Protein 3C1Q (pdb70)

B-factor: mean 13.47, std 9.05, range [2.73, 62.98]

Nearest PDB structures (foldseek):
  2vmb-assembly2_B  TM=9.993E-01  e=2.580E-13  Vibrio cholerae
  2vma-assembly1_A  TM=9.917E-01  e=5.683E-13  Vibrio cholerae
  3c1q-assembly1_A  TM=9.846E-01  e=2.119E-12  unclassified
  3jc8-assembly1_Ca  TM=9.740E-01  e=9.415E-07  Myxococcus xanthus DK 1622
  2whn-assembly1_A  TM=9.605E-01  e=1.328E-04  Thermus thermophilus HB8

Solvent-accessible surface area: 12701 Å² total

Organism: Vibrio cholerae serotype O1 (strain ATCC 39315 / El Tor Inaba N16961) (NCBI:txid243277)

InterPro domains:
  IPR001992 T2SS_GspF/T4SS_PilC conserved site [PS00874] (166-194)
  IPR003004 GspF/PilC family [PR00812] (67-79)
  IPR003004 GspF/PilC family [PR00812] (166-194)
  IPR003004 GspF/PilC family [PR00812] (369-383)
  IPR003004 GspF/PilC family [PR00812] (385-404)
  IPR003004 GspF/PilC family [PTHR30012] (1-404)
  IPR011850 Type II secretion system protein GspF [TIGR02120] (4-403)
  IPR018076 Type II secretion system protein GspF domain [PF00482] (72-194)
  IPR018076 Type II secretion system protein GspF domain [PF00482] (274-396)
  IPR042094 Type II secretion system GspF domain superfamily [G3DSA:1.20.81.30] (55-173)
  IPR042094 Type II secretion system GspF domain superfamily [G3DSA:1.20.81.30] (258-370)
  IPR060497 GspF/PilC, N-terminal domain [PF28597] (1-42)

Radius of gyration: 18.33 Å; Cα contacts (8 Å, |Δi|>4): 258; chains: 2; bounding box: 43×53×58 Å

Structure (mmCIF, N/CA/C/O backbone):
data_3C1Q
#
_entry.id   3C1Q
#
_cell.length_a   46.988
_cell.length_b   52.122
_cell.length_c   89.470
_cell.angle_alpha   90.00
_cell.angle_beta   90.00
_cell.angle_gamma   90.00
#
_symmetry.space_group_name_H-M   'P 21 21 21'
#
loop_
_entity.id
_entity.type
_entity.pdbx_description
1 polymer 'General secretion pathway protein F'
2 non-polymer 'CALCIUM ION'
3 non-polymer 'CHLORIDE ION'
4 non-polymer 'SODIUM ION'
5 non-polymer 3,6,9,12,15,18,21,24-OCTAOXAHEXACOSAN-1-OL
6 water water
#
loop_
_atom_site.group_PDB
_atom_site.id
_atom_site.type_symbol
_atom_site.label_atom_id
_atom_site.label_alt_id
_atom_site.label_comp_id
_atom_site.label_asym_id
_atom_site.label_entity_id
_atom_site.label_seq_id
_atom_site.pdbx_PDB_ins_code
_atom_site.Cartn_x
_atom_site.Cartn_y
_atom_site.Cartn_z
_atom_site.occupancy
_atom_site.B_iso_or_equiv
_atom_site.auth_seq_id
_atom_site.auth_comp_id
_atom_site.auth_asym_id
_atom_site.auth_atom_id
_atom_site.pdbx_PDB_model_num
ATOM 1 N N . PHE A 1 3 ? 26.888 14.123 20.835 1.00 12.83 57 PHE A N 1
ATOM 2 C CA . PHE A 1 3 ? 27.090 15.354 21.654 1.00 12.96 57 PHE A CA 1
ATOM 3 C C . PHE A 1 3 ? 26.014 15.471 22.725 1.00 12.63 57 PHE A C 1
ATOM 4 O O . PHE A 1 3 ? 24.833 15.217 22.459 1.00 13.04 57 PHE A O 1
ATOM 12 N N . ALA A 1 4 ? 26.419 15.859 23.931 1.00 12.01 58 ALA A N 1
ATOM 13 C CA . ALA A 1 4 ? 25.473 16.104 25.030 1.00 11.91 58 ALA A CA 1
ATOM 14 C C . ALA A 1 4 ? 25.621 17.534 25.533 1.00 11.48 58 ALA A C 1
ATOM 15 O O . ALA A 1 4 ? 26.701 18.128 25.405 1.00 12.29 58 ALA A O 1
ATOM 17 N N . PHE A 1 5 ? 24.547 18.089 26.097 1.00 9.97 59 PHE A N 1
ATOM 18 C CA . PHE A 1 5 ? 24.588 19.446 26.620 1.00 9.72 59 PHE A CA 1
ATOM 19 C C . PHE A 1 5 ? 23.516 19.679 27.683 1.00 9.14 59 PHE A C 1
ATOM 20 O O . PHE A 1 5 ? 22.327 19.456 27.445 1.00 8.28 59 PHE A O 1
ATOM 28 N N . LYS A 1 6 ? 23.974 20.100 28.860 1.00 9.00 60 LYS A N 1
ATOM 29 C CA . LYS A 1 6 ? 23.111 20.432 29.974 1.00 8.86 60 LYS A CA 1
ATOM 30 C C . LYS A 1 6 ? 23.572 21.768 30.538 1.00 9.22 60 LYS A C 1
ATOM 31 O O . LYS A 1 6 ? 24.768 22.093 30.471 1.00 9.33 60 LYS A O 1
ATOM 37 N N . ARG A 1 7 ? 22.619 22.534 31.062 1.00 8.96 61 ARG A N 1
ATOM 38 C CA . ARG A 1 7 ? 22.882 23.840 31.681 1.00 9.52 61 ARG A CA 1
ATOM 39 C C . ARG A 1 7 ? 22.876 23.707 33.202 1.00 9.80 61 ARG A C 1
ATOM 40 O O . ARG A 1 7 ? 22.409 22.713 33.743 1.00 9.61 61 ARG A O 1
ATOM 48 N N . GLY A 1 8 ? 23.357 24.739 33.888 1.00 9.08 62 GLY A N 1
ATOM 49 C CA . GLY A 1 8 ? 23.322 24.766 35.340 1.00 9.43 62 GLY A CA 1
ATOM 50 C C . GLY A 1 8 ? 21.955 25.185 35.826 1.00 9.30 62 GLY A C 1
ATOM 51 O O . GLY A 1 8 ? 20.949 25.019 35.117 1.00 9.88 62 GLY A O 1
ATOM 52 N N . ILE A 1 9 ? 21.915 25.738 37.030 1.00 9.11 63 ILE A N 1
ATOM 53 C CA . ILE A 1 9 ? 20.680 26.264 37.617 1.00 8.66 63 ILE A CA 1
ATOM 54 C C . ILE A 1 9 ? 20.842 27.770 37.778 1.00 8.47 63 ILE A C 1
ATOM 55 O O . ILE A 1 9 ? 21.966 28.290 37.670 1.00 8.17 63 ILE A O 1
ATOM 60 N N . SER A 1 10 ? 19.747 28.478 38.019 1.00 7.98 64 SER A N 1
ATOM 61 C CA . SER A 1 10 ? 19.805 29.941 38.143 1.00 9.06 64 SER A CA 1
ATOM 62 C C . SER A 1 10 ? 20.611 30.374 39.363 1.00 9.06 64 SER A C 1
ATOM 63 O O . SER A 1 10 ? 20.795 29.603 40.308 1.00 8.58 64 SER A O 1
ATOM 66 N N . THR A 1 11 ? 21.104 31.610 39.352 1.00 9.38 65 THR A N 1
ATOM 67 C CA . THR A 1 11 ? 21.867 32.083 40.478 1.00 9.65 65 THR A CA 1
ATOM 68 C C . THR A 1 11 ? 21.020 32.116 41.758 1.00 9.91 65 THR A C 1
ATOM 69 O O . THR A 1 11 ? 21.528 31.717 42.811 1.00 10.01 65 THR A O 1
ATOM 73 N N . PRO A 1 12 ? 19.732 32.540 41.688 1.00 9.89 66 PRO A N 1
ATOM 74 C CA . PRO A 1 12 ? 18.952 32.426 42.940 1.00 10.08 66 PRO A CA 1
ATOM 75 C C . PRO A 1 12 ? 18.720 30.981 43.410 1.00 9.63 66 PRO A C 1
ATOM 76 O O . PRO A 1 12 ? 18.694 30.709 44.615 1.00 9.42 66 PRO A O 1
ATOM 80 N N . ASP A 1 13 ? 18.543 30.061 42.469 1.00 8.88 67 ASP A N 1
ATOM 81 C CA . ASP A 1 13 ? 18.323 28.680 42.825 1.00 8.95 67 ASP A CA 1
ATOM 82 C C . ASP A 1 13 ? 19.525 28.092 43.541 1.00 8.27 67 ASP A C 1
ATOM 83 O O . ASP A 1 13 ? 19.352 27.363 44.517 1.00 8.08 67 ASP A O 1
ATOM 88 N N . LEU A 1 14 ? 20.733 28.395 43.062 1.00 7.48 68 LEU A N 1
ATOM 89 C CA . LEU A 1 14 ? 21.957 27.945 43.747 1.00 6.99 68 LEU A CA 1
ATOM 90 C C . LEU A 1 14 ? 22.103 28.605 45.121 1.00 6.86 68 LEU A C 1
ATOM 91 O O . LEU A 1 14 ? 22.478 27.939 46.092 1.00 5.81 68 LEU A O 1
ATOM 96 N N . ALA A 1 15 ? 21.799 29.891 45.210 1.00 6.18 69 ALA A N 1
ATOM 97 C CA . ALA A 1 15 ? 21.866 30.580 46.496 1.00 6.63 69 ALA A CA 1
ATOM 98 C C . ALA A 1 15 ? 20.961 29.936 47.549 1.00 6.76 69 ALA A C 1
ATOM 99 O O . ALA A 1 15 ? 21.372 29.720 48.692 1.00 7.26 69 ALA A O 1
ATOM 101 N N . LEU A 1 16 ? 19.743 29.595 47.156 1.00 6.63 70 LEU A N 1
ATOM 102 C CA . LEU A 1 16 ? 18.786 29.056 48.120 1.00 6.64 70 LEU A CA 1
ATOM 103 C C . LEU A 1 16 ? 19.262 27.680 48.617 1.00 5.78 70 LEU A C 1
ATOM 104 O O . LEU A 1 16 ? 19.377 27.423 49.833 1.00 6.87 70 LEU A O 1
ATOM 109 N N . ILE A 1 17 ? 19.578 26.769 47.693 1.00 5.74 71 ILE A N 1
ATOM 110 C CA . ILE A 1 17 ? 19.957 25.416 48.151 1.00 5.80 71 ILE A CA 1
ATOM 111 C C . ILE A 1 17 ? 21.304 25.391 48.943 1.00 5.50 71 ILE A C 1
ATOM 112 O O . ILE A 1 17 ? 21.453 24.626 49.896 1.00 4.93 71 ILE A O 1
ATOM 117 N N . THR A 1 18 ? 22.254 26.245 48.570 1.00 6.33 72 THR A N 1
ATOM 118 C CA . THR A 1 18 ? 23.541 26.310 49.272 1.00 6.49 72 THR A CA 1
ATOM 119 C C . THR A 1 18 ? 23.343 26.882 50.682 1.00 6.65 72 THR A C 1
ATOM 120 O O . THR A 1 18 ? 23.901 26.363 51.664 1.00 6.26 72 THR A O 1
ATOM 124 N N . ARG A 1 19 ? 22.498 27.900 50.796 1.00 6.63 73 ARG A N 1
ATOM 125 C CA . ARG A 1 19 ? 22.164 28.432 52.118 1.00 6.27 73 ARG A CA 1
ATOM 126 C C . ARG A 1 19 ? 21.437 27.373 52.975 1.00 6.53 73 ARG A C 1
ATOM 127 O O . ARG A 1 19 ? 21.787 27.151 54.135 1.00 5.35 73 ARG A O 1
ATOM 135 N N . GLN A 1 20 ? 20.462 26.683 52.399 1.00 6.57 74 GLN A N 1
ATOM 136 C CA . GLN A 1 20 ? 19.762 25.666 53.154 1.00 6.65 74 GLN A CA 1
ATOM 137 C C . GLN A 1 20 ? 20.675 24.546 53.595 1.00 6.66 74 GLN A C 1
ATOM 138 O O . GLN A 1 20 ? 20.618 24.106 54.740 1.00 6.20 74 GLN A O 1
ATOM 144 N N . LEU A 1 21 ? 21.511 24.062 52.682 1.00 6.93 75 LEU A N 1
ATOM 145 C CA . LEU A 1 21 ? 22.423 22.978 53.031 1.00 6.96 75 LEU A CA 1
ATOM 146 C C . LEU A 1 21 ? 23.441 23.413 54.091 1.00 6.93 75 LEU A C 1
ATOM 147 O O . LEU A 1 21 ? 23.710 22.675 55.048 1.00 6.63 75 LEU A O 1
ATOM 152 N N . ALA A 1 22 ? 23.977 24.627 53.966 1.00 5.63 76 ALA A N 1
ATOM 153 C CA . ALA A 1 22 ? 24.917 25.130 54.972 1.00 6.41 76 ALA A CA 1
ATOM 154 C C . ALA A 1 22 ? 24.258 25.204 56.328 1.00 6.68 76 ALA A C 1
ATOM 155 O O . ALA A 1 22 ? 24.855 24.855 57.329 1.00 6.46 76 ALA A O 1
ATOM 157 N N . THR A 1 23 ? 23.021 25.698 56.355 1.00 6.89 77 THR A N 1
ATOM 158 C CA . THR A 1 23 ? 22.297 25.911 57.609 1.00 6.51 77 THR A CA 1
ATOM 159 C C . THR A 1 23 ? 22.043 24.566 58.298 1.00 6.05 77 THR A C 1
ATOM 160 O O . THR A 1 23 ? 22.219 24.435 59.506 1.00 6.50 77 THR A O 1
ATOM 164 N N . LEU A 1 24 ? 21.617 23.581 57.521 1.00 6.46 78 LEU A N 1
ATOM 165 C CA . LEU A 1 24 ? 21.279 22.278 58.052 1.00 6.61 78 LEU A CA 1
ATOM 166 C C . LEU A 1 24 ? 22.537 21.534 58.528 1.00 6.39 78 LEU A C 1
ATOM 167 O O . LEU A 1 24 ? 22.544 20.943 59.606 1.00 5.88 78 LEU A O 1
ATOM 172 N N . VAL A 1 25 ? 23.596 21.555 57.713 1.00 7.25 79 VAL A N 1
ATOM 173 C CA . VAL A 1 25 ? 24.853 20.905 58.078 1.00 6.18 79 VAL A CA 1
ATOM 174 C C . VAL A 1 25 ? 25.435 21.524 59.349 1.00 6.55 79 VAL A C 1
ATOM 175 O O . VAL A 1 25 ? 25.851 20.826 60.275 1.00 6.32 79 VAL A O 1
ATOM 179 N N . GLN A 1 26 ? 25.409 22.843 59.433 1.00 6.53 80 GLN A N 1
ATOM 180 C CA . GLN A 1 26 ? 25.968 23.507 60.605 1.00 6.54 80 GLN A CA 1
ATOM 181 C C . GLN A 1 26 ? 25.178 23.228 61.874 1.00 6.75 80 GLN A C 1
ATOM 182 O O . GLN A 1 26 ? 25.732 23.294 62.959 1.00 7.21 80 GLN A O 1
ATOM 188 N N . SER A 1 27 ? 23.899 22.906 61.738 1.00 6.79 81 SER A N 1
ATOM 189 C CA . SER A 1 27 ? 23.037 22.560 62.875 1.00 7.58 81 SER A CA 1
ATOM 190 C C . SER A 1 27 ? 23.367 21.185 63.457 1.00 7.35 81 SER A C 1
ATOM 191 O O . SER A 1 27 ? 22.898 20.855 64.531 1.00 8.57 81 SER A O 1
ATOM 194 N N . GLY A 1 28 ? 24.168 20.397 62.749 1.00 7.70 82 GLY A N 1
ATOM 195 C CA . GLY A 1 28 ? 24.663 19.120 63.272 1.00 8.03 82 GLY A CA 1
ATOM 196 C C . GLY A 1 28 ? 23.849 17.902 62.856 1.00 8.16 82 GLY A C 1
ATOM 197 O O . GLY A 1 28 ? 23.922 16.866 63.502 1.00 9.58 82 GLY A O 1
ATOM 211 N N . PRO A 1 30 ? 22.759 14.831 60.109 1.00 5.95 84 PRO A N 1
ATOM 212 C CA . PRO A 1 30 ? 23.527 14.052 59.150 1.00 5.59 84 PRO A CA 1
ATOM 213 C C . PRO A 1 30 ? 23.409 14.593 57.721 1.00 5.95 84 PRO A C 1
ATOM 214 O O . PRO A 1 30 ? 22.334 15.040 57.290 1.00 5.39 84 PRO A O 1
ATOM 218 N N . LEU A 1 31 ? 24.519 14.557 57.007 1.00 5.62 85 LEU A N 1
ATOM 219 C CA . LEU A 1 31 ? 24.584 15.097 55.635 1.00 5.88 85 LEU A CA 1
ATOM 220 C C . LEU A 1 31 ? 23.436 14.578 54.774 1.00 5.52 85 LEU A C 1
ATOM 221 O O . LEU A 1 31 ? 22.750 15.348 54.090 1.00 5.60 85 LEU A O 1
ATOM 226 N N . GLU A 1 32 ? 23.181 13.277 54.840 1.00 5.66 86 GLU A N 1
ATOM 227 C CA . GLU A 1 32 ? 22.104 12.695 54.016 1.00 6.47 86 GLU A CA 1
ATOM 228 C C . GLU A 1 32 ? 20.737 13.273 54.398 1.00 7.12 86 GLU A C 1
ATOM 229 O O . GLU A 1 32 ? 19.878 13.513 53.534 1.00 6.88 86 GLU A O 1
ATOM 235 N N . GLU A 1 33 ? 20.535 13.514 55.691 1.00 7.84 87 GLU A N 1
ATOM 236 C CA . GLU A 1 33 ? 19.258 14.048 56.152 1.00 8.22 87 GLU A CA 1
ATOM 237 C C . GLU A 1 33 ? 19.131 15.521 55.731 1.00 8.27 87 GLU A C 1
ATOM 238 O O . GLU A 1 33 ? 18.027 15.991 55.432 1.00 7.51 87 GLU A O 1
ATOM 244 N N . CYS A 1 34 ? 20.250 16.240 55.751 1.00 6.99 88 CYS A N 1
ATOM 245 C CA . CYS A 1 34 ? 20.295 17.632 55.270 1.00 7.46 88 CYS A CA 1
ATOM 246 C C . CYS A 1 34 ? 19.889 17.704 53.803 1.00 7.52 88 CYS A C 1
ATOM 247 O O . CYS A 1 34 ? 19.006 18.464 53.429 1.00 7.01 88 CYS A O 1
ATOM 250 N N . LEU A 1 35 ? 20.512 16.867 52.976 1.00 7.44 89 LEU A N 1
ATOM 251 C CA . LEU A 1 35 ? 20.128 16.785 51.551 1.00 7.25 89 LEU A CA 1
ATOM 252 C C . LEU A 1 35 ? 18.648 16.393 51.347 1.00 7.11 89 LEU A C 1
ATOM 253 O O . LEU A 1 35 ? 17.969 16.973 50.476 1.00 8.04 89 LEU A O 1
ATOM 258 N N . ARG A 1 36 ? 18.130 15.452 52.139 1.00 7.12 90 ARG A N 1
ATOM 259 C CA . ARG A 1 36 ? 16.720 15.087 52.056 1.00 7.58 90 ARG A CA 1
ATOM 260 C C . ARG A 1 36 ? 15.826 16.306 52.294 1.00 7.06 90 ARG A C 1
ATOM 261 O O . ARG A 1 36 ? 14.870 16.528 51.542 1.00 7.31 90 ARG A O 1
ATOM 269 N N . ALA A 1 37 ? 16.150 17.090 53.315 1.00 6.60 91 ALA A N 1
ATOM 270 C CA . ALA A 1 37 ? 15.331 18.267 53.672 1.00 6.39 91 ALA A CA 1
ATOM 271 C C . ALA A 1 37 ? 15.371 19.343 52.589 1.00 6.96 91 ALA A C 1
ATOM 272 O O . ALA A 1 37 ? 14.349 19.911 52.227 1.00 6.80 91 ALA A O 1
ATOM 274 N N . VAL A 1 38 ? 16.555 19.625 52.053 1.00 7.49 92 VAL A N 1
ATOM 275 C CA . VAL A 1 38 ? 16.657 20.631 50.994 1.00 7.16 92 VAL A CA 1
ATOM 276 C C . VAL A 1 38 ? 15.823 20.192 49.778 1.00 7.11 92 VAL A C 1
ATOM 277 O O . VAL A 1 38 ? 15.099 20.997 49.222 1.00 6.08 92 VAL A O 1
ATOM 281 N N . ALA A 1 39 ? 15.910 18.910 49.397 1.00 6.93 93 ALA A N 1
ATOM 282 C CA . ALA A 1 39 ? 15.110 18.380 48.285 1.00 7.43 93 ALA A CA 1
ATOM 283 C C . ALA A 1 39 ? 13.624 18.512 48.576 1.00 7.36 93 ALA A C 1
ATOM 284 O O . ALA A 1 39 ? 12.856 19.018 47.747 1.00 7.22 93 ALA A O 1
ATOM 286 N N . GLU A 1 40 ? 13.214 18.053 49.756 1.00 7.29 94 GLU A N 1
ATOM 287 C CA . GLU A 1 40 ? 11.796 17.971 50.076 1.00 7.44 94 GLU A CA 1
ATOM 288 C C . GLU A 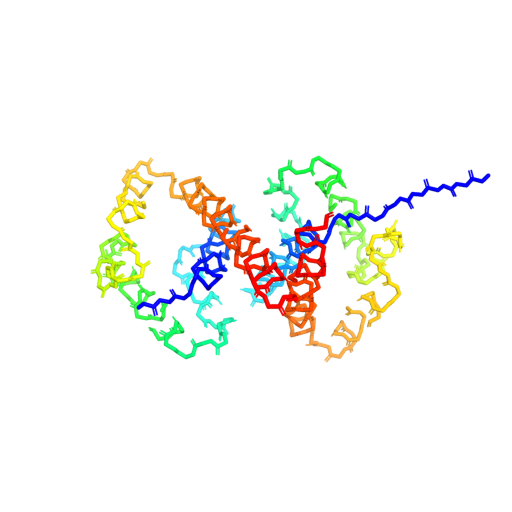1 40 ? 11.150 19.349 50.236 1.00 6.80 94 GLU A C 1
ATOM 289 O O . GLU A 1 40 ? 9.919 1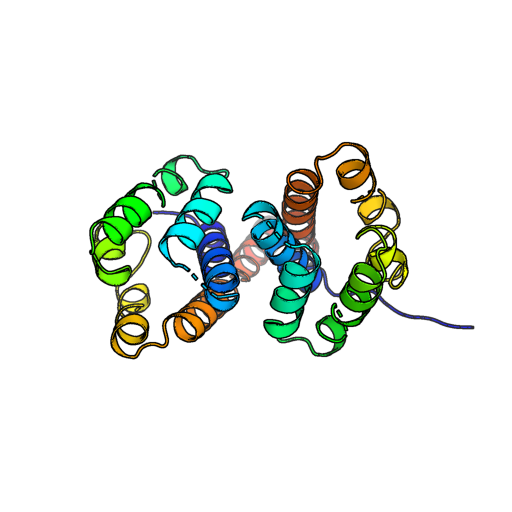9.482 50.079 1.00 5.86 94 GLU A O 1
ATOM 295 N N . GLN A 1 41 ? 11.978 20.364 50.506 1.00 5.99 95 GLN A N 1
ATOM 296 C CA . GLN A 1 41 ? 11.509 21.739 50.648 1.00 5.89 95 GLN A CA 1
ATOM 297 C C . GLN A 1 41 ? 11.623 22.562 49.362 1.00 5.87 95 GLN A C 1
ATOM 298 O O . GLN A 1 41 ? 11.273 23.748 49.340 1.00 6.35 95 GLN A O 1
ATOM 304 N N . SER A 1 42 ? 12.074 21.937 48.284 1.00 6.48 96 SER A N 1
ATOM 305 C CA . SER A 1 42 ? 12.270 22.640 47.031 1.00 6.45 96 SER A CA 1
ATOM 306 C C . SER A 1 42 ? 10.988 22.807 46.228 1.00 6.62 96 SER A C 1
ATOM 307 O O . SER A 1 42 ? 10.214 21.849 46.053 1.00 7.22 96 SER A O 1
ATOM 310 N N . GLU A 1 43 ? 10.807 24.009 45.690 1.00 6.32 97 GLU A N 1
ATOM 311 C CA . GLU A 1 43 ? 9.744 24.327 44.751 1.00 7.26 97 GLU A CA 1
ATOM 312 C C . GLU A 1 43 ? 10.092 24.045 43.300 1.00 7.36 97 GLU A C 1
ATOM 313 O O . GLU A 1 43 ? 9.256 24.261 42.414 1.00 8.66 97 GLU A O 1
ATOM 319 N N . LYS A 1 44 ? 11.324 23.617 43.052 1.00 7.32 98 LYS A N 1
ATOM 320 C CA . LYS A 1 44 ? 11.851 23.437 41.699 1.00 8.02 98 LYS A CA 1
ATOM 321 C C . LYS A 1 44 ? 12.056 21.947 41.432 1.00 7.66 98 LYS A C 1
ATOM 322 O O . LYS A 1 44 ? 13.027 21.359 41.907 1.00 7.38 98 LYS A O 1
ATOM 328 N N . PRO A 1 45 ? 11.142 21.324 40.671 1.00 7.65 99 PRO A N 1
ATOM 329 C CA . PRO A 1 45 ? 11.266 19.885 40.423 1.00 7.55 99 PRO A CA 1
ATOM 330 C C . PRO A 1 45 ? 12.657 19.383 39.998 1.00 7.93 99 PRO A C 1
ATOM 331 O O . PRO A 1 45 ? 13.090 18.300 40.448 1.00 7.91 99 PRO A O 1
ATOM 335 N N . ARG A 1 46 ? 13.333 20.116 39.111 1.00 7.09 100 ARG A N 1
ATOM 336 C CA . ARG A 1 46 ? 14.657 19.684 38.644 1.00 7.51 100 ARG A CA 1
ATOM 337 C C . ARG A 1 46 ? 15.674 19.670 39.783 1.00 6.97 100 ARG A C 1
ATOM 338 O O . ARG A 1 46 ? 16.537 18.792 39.870 1.00 7.14 100 ARG A O 1
ATOM 346 N N . ILE A 1 47 ? 15.569 20.673 40.640 1.00 7.06 101 ILE A N 1
ATOM 347 C CA . ILE A 1 47 ? 16.471 20.818 41.758 1.00 8.10 101 ILE A CA 1
ATOM 348 C C . ILE A 1 47 ? 16.198 19.714 42.768 1.00 7.51 101 ILE A C 1
ATOM 349 O O . ILE A 1 47 ? 17.125 19.089 43.292 1.00 8.03 101 ILE A O 1
ATOM 354 N N . ARG A 1 48 ? 14.919 19.438 43.007 1.00 7.83 102 ARG A N 1
ATOM 355 C CA . ARG A 1 48 ? 14.531 18.344 43.868 1.00 7.79 102 ARG A CA 1
ATOM 356 C C . ARG A 1 48 ? 15.123 17.011 43.392 1.00 7.52 102 ARG A C 1
ATOM 357 O O . ARG A 1 48 ? 15.791 16.298 44.154 1.00 7.79 102 ARG A O 1
ATOM 365 N N . THR A 1 49 ? 14.934 16.714 42.110 1.00 7.91 103 THR A N 1
ATOM 366 C CA . THR A 1 49 ? 15.482 15.506 41.499 1.00 8.30 103 THR A CA 1
ATOM 367 C C . THR A 1 49 ? 17.006 15.416 41.643 1.00 8.30 103 THR A C 1
ATOM 368 O O . THR A 1 49 ? 17.537 14.385 42.045 1.00 7.20 103 THR A O 1
ATOM 380 N N . LEU A 1 51 ? 18.956 16.933 43.864 1.00 9.53 105 LEU A N 1
ATOM 381 C CA . LEU A 1 51 ? 19.326 16.715 45.255 1.00 10.17 105 LEU A CA 1
ATOM 382 C C . LEU A 1 51 ? 19.020 15.297 45.769 1.00 9.73 105 LEU A C 1
ATOM 383 O O . LEU A 1 51 ? 19.766 14.747 46.614 1.00 9.26 105 LEU A O 1
ATOM 388 N N . VAL A 1 52 ? 17.956 14.671 45.259 1.00 8.73 106 VAL A N 1
ATOM 389 C CA . VAL A 1 52 ? 17.689 13.262 45.559 1.00 8.44 106 VAL A CA 1
ATOM 390 C C . VAL A 1 52 ? 18.869 12.390 45.040 1.00 8.87 106 VAL A C 1
ATOM 391 O O . VAL A 1 52 ? 19.356 11.508 45.741 1.00 8.83 106 VAL A O 1
ATOM 395 N N . ALA A 1 53 ? 19.347 12.698 43.836 1.00 9.01 107 ALA A N 1
ATOM 396 C CA . ALA A 1 53 ? 20.473 11.985 43.211 1.00 8.44 107 ALA A CA 1
ATOM 397 C C . ALA A 1 53 ? 21.790 12.251 43.956 1.00 8.26 107 ALA A C 1
ATOM 398 O O . ALA A 1 53 ? 22.587 11.320 44.163 1.00 7.76 107 ALA A O 1
ATOM 400 N N . VAL A 1 54 ? 22.048 13.500 44.332 1.00 8.73 108 VAL A N 1
ATOM 401 C CA . VAL A 1 54 ? 23.249 13.787 45.156 1.00 8.34 108 VAL A CA 1
ATOM 402 C C . VAL A 1 54 ? 23.197 12.975 46.456 1.00 8.60 108 VAL A C 1
ATOM 403 O O . VAL A 1 54 ? 24.191 12.351 46.859 1.00 9.83 108 VAL A O 1
ATOM 407 N N . ARG A 1 55 ? 22.041 12.983 47.116 1.00 8.62 109 ARG A N 1
ATOM 408 C CA . ARG A 1 55 ? 21.835 12.224 48.347 1.00 9.33 109 ARG A CA 1
ATOM 409 C C . ARG A 1 55 ? 22.038 10.718 48.133 1.00 9.04 109 ARG A C 1
ATOM 410 O O . ARG A 1 55 ? 22.634 10.051 48.981 1.00 9.08 109 ARG A O 1
ATOM 418 N N . ALA A 1 56 ? 21.546 10.187 47.010 1.00 9.29 110 ALA A N 1
ATOM 419 C CA . ALA A 1 56 ? 21.673 8.772 46.684 1.00 9.02 110 ALA A CA 1
ATOM 420 C C . ALA A 1 56 ? 23.136 8.356 46.686 1.00 9.15 110 ALA A C 1
ATOM 421 O O . ALA A 1 56 ? 23.466 7.285 47.181 1.00 9.77 110 ALA A O 1
ATOM 423 N N . LYS A 1 57 ? 24.011 9.213 46.154 1.00 8.75 111 LYS A N 1
ATOM 424 C CA . LYS A 1 57 ? 25.463 8.941 46.197 1.00 9.09 111 LYS A CA 1
ATOM 425 C C . LYS A 1 57 ? 26.038 9.047 47.612 1.00 8.60 111 LYS A C 1
ATOM 426 O O . LYS A 1 57 ? 26.866 8.252 48.008 1.00 8.09 111 LYS A O 1
ATOM 432 N N . VAL A 1 58 ? 25.582 10.033 48.369 1.00 8.54 112 VAL A N 1
ATOM 433 C CA . VAL A 1 58 ? 26.020 10.187 49.758 1.00 8.60 112 VAL A CA 1
ATOM 434 C C . VAL A 1 58 ? 25.663 8.935 50.561 1.00 9.12 112 VAL A C 1
ATOM 435 O O . VAL A 1 58 ? 26.497 8.411 51.312 1.00 9.17 112 VAL A O 1
ATOM 439 N N . THR A 1 59 ? 24.477 8.384 50.351 1.00 9.20 113 THR A N 1
ATOM 440 C CA . THR A 1 59 ? 24.105 7.184 51.101 1.00 9.39 113 THR A CA 1
ATOM 441 C C . THR A 1 59 ? 24.860 5.919 50.674 1.00 9.24 113 THR A C 1
ATOM 442 O O . THR A 1 59 ? 24.894 4.942 51.436 1.00 8.60 113 THR A O 1
ATOM 446 N N . GLU A 1 60 ? 25.488 5.935 49.492 1.00 9.24 114 GLU A N 1
ATOM 447 C CA . GLU A 1 60 ? 26.419 4.855 49.074 1.00 9.26 114 GLU A CA 1
ATOM 448 C C . GLU A 1 60 ? 27.805 5.064 49.693 1.00 8.97 114 GLU A C 1
ATOM 449 O O . GLU A 1 60 ? 28.698 4.225 49.538 1.00 8.92 114 GLU A O 1
ATOM 455 N N . GLY A 1 61 ? 27.979 6.201 50.368 1.00 8.24 115 GLY A N 1
ATOM 456 C CA . GLY A 1 61 ? 29.149 6.481 51.176 1.00 7.61 115 GLY A CA 1
ATOM 457 C C . GLY A 1 61 ? 30.088 7.528 50.623 1.00 7.45 115 GLY A C 1
ATOM 458 O O . GLY A 1 61 ? 31.083 7.865 51.262 1.00 6.55 115 GLY A O 1
ATOM 459 N N . TYR A 1 62 ? 29.791 8.044 49.439 1.00 7.22 116 TYR A N 1
ATOM 460 C CA . TYR A 1 62 ? 30.663 9.029 48.820 1.00 7.97 116 TYR A CA 1
ATOM 461 C C . TYR A 1 62 ? 30.604 10.378 49.523 1.00 8.17 116 TYR A C 1
ATOM 462 O O . TYR A 1 62 ? 29.601 10.725 50.170 1.00 8.91 116 TYR A O 1
ATOM 471 N N . THR A 1 63 ? 31.676 11.142 49.386 1.00 8.32 117 THR A N 1
ATOM 472 C CA . THR A 1 63 ? 31.718 12.498 49.911 1.00 8.68 117 THR A CA 1
ATOM 473 C C . THR A 1 63 ? 30.701 13.376 49.185 1.00 8.30 117 THR A C 1
ATOM 474 O O . THR A 1 63 ? 30.278 13.075 48.063 1.00 9.15 117 THR A O 1
ATOM 478 N N . LEU A 1 64 ? 30.294 14.448 49.840 1.00 8.67 118 LEU A N 1
ATOM 479 C CA . LEU A 1 64 ? 29.473 15.462 49.190 1.00 8.35 118 LEU A CA 1
ATOM 480 C C . LEU A 1 64 ? 30.130 15.949 47.903 1.00 8.21 118 LEU A C 1
ATOM 481 O O . LEU A 1 64 ? 29.470 16.045 46.875 1.00 7.98 118 LEU A O 1
ATOM 486 N N . SER A 1 65 ? 31.422 16.265 47.945 1.00 8.26 119 SER A N 1
ATOM 487 C CA A SER A 1 65 ? 32.109 16.754 46.750 0.60 8.27 119 SER A CA 1
ATOM 488 C CA B SER A 1 65 ? 32.155 16.735 46.752 0.40 8.01 119 SER A CA 1
ATOM 489 C C . SER A 1 65 ? 32.017 15.765 45.588 1.00 8.11 119 SER A C 1
ATOM 490 O O . SER A 1 65 ? 31.714 16.161 44.461 1.00 7.58 119 SER A O 1
ATOM 495 N N . ASP A 1 66 ? 32.258 14.485 45.868 1.00 8.22 120 ASP A N 1
ATOM 496 C CA . ASP A 1 66 ? 32.183 13.454 44.837 1.00 8.32 120 ASP A CA 1
ATOM 497 C C . ASP A 1 66 ? 30.760 13.335 44.308 1.00 7.99 120 ASP A C 1
ATOM 498 O O . ASP A 1 66 ? 30.551 13.224 43.101 1.00 7.50 120 ASP A O 1
ATOM 503 N N . SER A 1 67 ? 29.785 13.404 45.222 1.00 7.67 121 SER A N 1
ATOM 504 C CA . SER A 1 67 ? 28.368 13.333 44.869 1.00 7.85 121 SER A CA 1
ATOM 505 C C . SER A 1 67 ? 27.896 14.491 43.996 1.00 8.10 121 SER A C 1
ATOM 506 O O . SER A 1 67 ? 27.184 14.300 43.005 1.00 7.84 121 SER A O 1
ATOM 509 N N . LEU A 1 68 ? 28.335 15.692 44.339 1.00 7.95 122 LEU A N 1
ATOM 510 C CA . LEU A 1 68 ? 28.046 16.881 43.525 1.00 8.97 122 LEU A CA 1
ATOM 511 C C . LEU A 1 68 ? 28.647 16.746 42.126 1.00 9.60 122 LEU A C 1
ATOM 512 O O . LEU A 1 68 ? 28.144 17.352 41.174 1.00 10.08 122 LEU A O 1
ATOM 517 N N . GLY A 1 69 ? 29.747 15.979 42.042 1.00 9.99 123 GLY A N 1
ATOM 518 C CA . GLY A 1 69 ? 30.408 15.558 40.807 1.00 10.29 123 GLY A CA 1
ATOM 519 C C . GLY A 1 69 ? 29.521 14.961 39.722 1.00 10.18 123 GLY A C 1
ATOM 520 O O . GLY A 1 69 ? 29.874 14.956 38.537 1.00 11.25 123 GLY A O 1
ATOM 521 N N . ASP A 1 70 ? 28.376 14.420 40.116 1.00 10.03 124 ASP A N 1
ATOM 522 C CA . ASP A 1 70 ? 27.409 13.925 39.139 1.00 10.03 124 ASP A CA 1
ATOM 523 C C . ASP A 1 70 ? 26.670 15.043 38.388 1.00 8.94 124 ASP A C 1
ATOM 524 O O . ASP A 1 70 ? 25.997 14.771 37.395 1.00 8.66 124 ASP A O 1
ATOM 529 N N . TYR A 1 71 ? 26.832 16.288 38.847 1.00 8.02 125 TYR A N 1
ATOM 530 C CA . TYR A 1 71 ? 26.216 17.466 38.228 1.00 8.01 125 TYR A CA 1
ATOM 531 C C . TYR A 1 71 ? 27.273 18.571 38.010 1.00 8.12 125 TYR A C 1
ATOM 532 O O . TYR A 1 71 ? 27.170 19.675 38.541 1.00 8.75 125 TYR A O 1
ATOM 541 N N . PRO A 1 72 ? 28.290 18.280 37.177 1.00 8.40 126 PRO A N 1
ATOM 542 C CA . PRO A 1 72 ? 29.379 19.248 36.979 1.00 8.51 126 PRO A CA 1
ATOM 543 C C . PRO A 1 72 ? 28.937 20.482 36.218 1.00 8.66 126 PRO A C 1
ATOM 544 O O . PRO A 1 72 ? 29.597 21.501 36.270 1.00 9.72 126 PRO A O 1
ATOM 548 N N . HIS A 1 73 ? 27.821 20.360 35.517 1.00 8.58 127 HIS A N 1
ATOM 549 C CA . HIS A 1 73 ? 27.223 21.467 34.801 1.00 8.61 127 HIS A CA 1
ATOM 550 C C . HIS A 1 73 ? 26.504 22.408 35.765 1.00 8.67 127 HIS A C 1
ATOM 551 O O . HIS A 1 73 ? 26.122 23.502 35.366 1.00 8.25 127 HIS A O 1
ATOM 558 N N . VAL A 1 74 ? 26.313 21.988 37.017 1.00 7.77 128 VAL A N 1
ATOM 559 C CA . VAL A 1 74 ? 25.619 22.811 38.016 1.00 7.36 128 VAL A CA 1
ATOM 560 C C . VAL A 1 74 ? 26.581 23.314 39.096 1.00 7.81 128 VAL A C 1
ATOM 561 O O . VAL A 1 74 ? 26.590 24.510 39.435 1.00 7.80 128 VAL A O 1
ATOM 565 N N . PHE A 1 75 ? 27.408 22.398 39.595 1.00 8.17 129 PHE A N 1
ATOM 566 C CA . PHE A 1 75 ? 28.434 22.707 40.591 1.00 8.19 129 PHE A CA 1
ATOM 567 C C . PHE A 1 75 ? 29.782 22.614 39.921 1.00 8.18 129 PHE A C 1
ATOM 568 O O . PHE A 1 75 ? 30.226 21.526 39.564 1.00 8.26 129 PHE A O 1
ATOM 576 N N . ASP A 1 76 ? 30.419 23.754 39.718 1.00 7.89 130 ASP A N 1
ATOM 577 C CA . ASP A 1 76 ? 31.648 23.787 38.957 1.00 7.58 130 ASP A CA 1
ATOM 578 C C . ASP A 1 76 ? 32.821 23.237 39.758 1.00 7.96 130 ASP A C 1
ATOM 579 O O . ASP A 1 76 ? 32.688 22.895 40.933 1.00 6.99 130 ASP A O 1
ATOM 584 N N . GLU A 1 77 ? 33.949 23.085 39.087 1.00 8.69 131 GLU A N 1
ATOM 585 C CA . GLU A 1 77 ? 35.146 22.533 39.698 1.00 9.36 131 GLU A CA 1
ATOM 586 C C . GLU A 1 77 ? 35.562 23.288 40.958 1.00 8.84 131 GLU A C 1
ATOM 587 O O . GLU A 1 77 ? 36.000 22.676 41.938 1.00 8.45 131 GLU A O 1
ATOM 593 N N . LEU A 1 78 ? 35.430 24.612 40.930 1.00 7.74 132 LEU A N 1
ATOM 594 C CA . LEU A 1 78 ? 35.809 25.440 42.068 1.00 7.59 132 LEU A CA 1
ATOM 595 C C . LEU A 1 78 ? 34.894 25.171 43.278 1.00 7.36 132 LEU A C 1
ATOM 596 O O . LEU A 1 78 ? 35.359 24.971 44.401 1.00 7.59 132 LEU A O 1
ATOM 601 N N . PHE A 1 79 ? 33.595 25.137 43.024 1.00 7.67 133 PHE A N 1
ATOM 602 C CA . PHE A 1 79 ? 32.589 24.825 44.058 1.00 7.19 133 PHE A CA 1
ATOM 603 C C . PHE A 1 79 ? 32.897 23.465 44.671 1.00 6.29 133 PHE A C 1
ATOM 604 O O . PHE A 1 79 ? 32.969 23.330 45.879 1.00 6.96 133 PHE A O 1
ATOM 612 N N . ARG A 1 80 ? 33.111 22.463 43.818 1.00 6.69 134 ARG A N 1
ATOM 613 C CA . ARG A 1 80 ? 33.370 21.098 44.278 1.00 7.22 134 ARG A CA 1
ATOM 614 C C . ARG A 1 80 ? 34.725 20.969 44.993 1.00 7.18 134 ARG A C 1
ATOM 615 O O . ARG A 1 80 ? 34.856 20.234 45.985 1.00 6.42 134 ARG A O 1
ATOM 623 N N . SER A 1 81 ? 35.719 21.728 44.533 1.00 7.34 135 SER A N 1
ATOM 624 C CA . SER A 1 81 ? 36.999 21.846 45.220 1.00 7.39 135 SER A CA 1
ATOM 625 C C . SER A 1 81 ? 36.894 22.434 46.634 1.00 7.39 135 SER A C 1
ATOM 626 O O . SER A 1 81 ? 37.554 21.967 47.547 1.00 6.89 135 SER A O 1
ATOM 637 N N . VAL A 1 83 ? 34.181 22.389 48.549 1.00 7.38 137 VAL A N 1
ATOM 638 C CA . VAL A 1 83 ? 33.539 21.355 49.368 1.00 7.26 137 VAL A CA 1
ATOM 639 C C . VAL A 1 83 ? 34.545 20.274 49.777 1.00 6.97 137 VAL A C 1
ATOM 640 O O . VAL A 1 83 ? 34.639 19.932 50.955 1.00 7.62 137 VAL A O 1
ATOM 644 N N . ALA A 1 84 ? 35.293 19.752 48.811 1.00 6.08 138 ALA A N 1
ATOM 645 C CA . ALA A 1 84 ? 36.354 18.790 49.077 1.00 6.85 138 ALA A CA 1
ATOM 646 C C . ALA A 1 84 ? 37.402 19.269 50.096 1.00 6.89 138 ALA A C 1
ATOM 647 O O . ALA A 1 84 ? 37.812 18.507 50.965 1.00 6.11 138 ALA A O 1
ATOM 649 N N . ALA A 1 85 ? 37.840 20.523 49.981 1.00 6.70 139 ALA A N 1
ATOM 650 C CA . ALA A 1 85 ? 38.736 21.114 50.971 1.00 7.10 139 ALA A CA 1
ATOM 651 C C . ALA A 1 85 ? 38.180 21.053 52.400 1.00 6.27 139 ALA A C 1
ATOM 652 O O . ALA A 1 85 ? 38.908 20.723 53.331 1.00 7.69 139 ALA A O 1
ATOM 654 N N . GLY A 1 86 ? 36.907 21.429 52.560 1.00 6.98 140 GLY A N 1
ATOM 655 C CA . GLY A 1 86 ? 36.190 21.321 53.825 1.00 7.12 140 GLY A CA 1
ATOM 656 C C . GLY A 1 86 ? 36.157 19.884 54.313 1.00 7.17 140 GLY A C 1
ATOM 657 O O . GLY A 1 86 ? 36.498 19.613 55.458 1.00 6.65 140 GLY A O 1
ATOM 658 N N . GLU A 1 87 ? 35.759 18.960 53.440 1.00 7.43 141 GLU A N 1
ATOM 659 C CA . GLU A 1 87 ? 35.652 17.557 53.845 1.00 7.62 141 GLU A CA 1
ATOM 660 C C . GLU A 1 87 ? 37.014 16.986 54.287 1.00 8.22 141 GLU A C 1
ATOM 661 O O . GLU A 1 87 ? 37.113 16.317 55.310 1.00 8.33 141 GLU A O 1
ATOM 667 N N . LYS A 1 88 ? 38.074 17.294 53.542 1.00 8.91 142 LYS A N 1
ATOM 668 C CA . LYS A 1 88 ? 39.411 16.782 53.833 1.00 9.39 142 LYS A CA 1
ATOM 669 C C . LYS A 1 88 ? 40.006 17.334 55.129 1.00 9.04 142 LYS A C 1
ATOM 670 O O . LYS A 1 88 ? 40.789 16.653 55.790 1.00 8.72 142 LYS A O 1
ATOM 676 N N . SER A 1 89 ? 39.636 18.559 55.488 1.00 8.38 143 SER A N 1
ATOM 677 C CA . SER A 1 89 ? 40.214 19.253 56.644 1.00 8.80 143 SER A CA 1
ATOM 678 C C . SER A 1 89 ? 39.312 19.216 57.891 1.00 8.93 143 SER A C 1
ATOM 679 O O . SER A 1 89 ? 39.691 19.740 58.947 1.00 8.93 143 SER A O 1
ATOM 682 N N . GLY A 1 90 ? 38.130 18.613 57.771 1.00 9.40 144 GLY A N 1
ATOM 683 C CA . GLY A 1 90 ? 37.156 18.588 58.871 1.00 9.81 144 GLY A CA 1
ATOM 684 C C . GLY A 1 90 ? 36.393 19.901 59.055 1.00 10.21 144 GLY A C 1
ATOM 685 O O . GLY A 1 90 ? 35.904 20.198 60.157 1.00 10.14 144 GLY A O 1
ATOM 686 N N . HIS A 1 91 ? 36.290 20.692 57.985 1.00 9.38 145 HIS A N 1
ATOM 687 C CA . HIS A 1 91 ? 35.599 21.985 58.033 1.00 9.60 145 HIS A CA 1
ATOM 688 C C . HIS A 1 91 ? 34.476 22.062 57.004 1.00 9.10 145 HIS A C 1
ATOM 689 O O . HIS A 1 91 ? 34.239 23.120 56.416 1.00 9.09 145 HIS A O 1
ATOM 696 N N . LEU A 1 92 ? 33.758 20.968 56.779 1.00 9.51 146 LEU A N 1
ATOM 697 C CA . LEU A 1 92 ? 32.648 21.041 55.816 1.00 9.34 146 LEU A CA 1
ATOM 698 C C . LEU A 1 92 ? 31.664 22.141 56.217 1.00 9.66 146 LEU A C 1
ATOM 699 O O . LEU A 1 92 ? 31.132 22.847 55.367 1.00 8.71 146 LEU A O 1
ATOM 704 N N . ASP A 1 93 ? 31.411 22.276 57.516 1.00 9.70 147 ASP A N 1
ATOM 705 C CA A ASP A 1 93 ? 30.431 23.253 57.958 0.50 9.92 147 ASP A CA 1
ATOM 706 C CA B ASP A 1 93 ? 30.498 23.297 58.067 0.50 10.22 147 ASP A CA 1
ATOM 707 C C . ASP A 1 93 ? 30.826 24.685 57.566 1.00 10.32 147 ASP A C 1
ATOM 708 O O . ASP A 1 93 ? 29.987 25.407 57.007 1.00 10.12 147 ASP A O 1
ATOM 717 N N . SER A 1 94 ? 32.070 25.085 57.816 1.00 10.00 148 SER A N 1
ATOM 718 C CA . SER A 1 94 ? 32.467 26.465 57.547 1.00 10.83 148 SER A CA 1
ATOM 719 C C . SER A 1 94 ? 32.701 26.744 56.064 1.00 10.06 148 SER A C 1
ATOM 720 O O . SER A 1 94 ? 32.493 27.879 55.615 1.00 9.80 148 SER A O 1
ATOM 723 N N . VAL A 1 95 ? 33.107 25.745 55.291 1.00 8.61 149 VAL A N 1
ATOM 724 C CA . VAL A 1 95 ? 33.183 25.954 53.832 1.00 8.33 149 VAL A CA 1
ATOM 725 C C . VAL A 1 95 ? 31.778 26.035 53.210 1.00 8.06 149 VAL A C 1
ATOM 726 O O . VAL A 1 95 ? 31.574 26.803 52.256 1.00 7.87 149 VAL A O 1
ATOM 730 N N . LEU A 1 96 ? 30.816 25.262 53.717 1.00 7.70 150 LEU A N 1
ATOM 731 C CA . LEU A 1 96 ? 29.429 25.413 53.224 1.00 7.35 150 LEU A CA 1
ATOM 732 C C . LEU A 1 96 ? 28.903 26.828 53.513 1.00 7.52 150 LEU A C 1
ATOM 733 O O . LEU A 1 96 ? 28.295 27.451 52.645 1.00 7.77 150 LEU A O 1
ATOM 738 N N . GLU A 1 97 ? 29.190 27.353 54.696 1.00 8.20 151 GLU A N 1
ATOM 739 C CA . GLU A 1 97 ? 28.859 28.752 55.013 1.00 7.96 151 GLU A CA 1
ATOM 740 C C . GLU A 1 97 ? 29.461 29.711 53.997 1.00 8.66 151 GLU A C 1
ATOM 741 O O . GLU A 1 97 ? 28.802 30.611 53.496 1.00 9.23 151 GLU A O 1
ATOM 747 N N . ARG A 1 98 ? 30.737 29.520 53.718 1.00 8.97 152 ARG A N 1
ATOM 748 C CA . ARG A 1 98 ? 31.433 30.333 52.746 1.00 9.38 152 ARG A CA 1
ATOM 749 C C . ARG A 1 98 ? 30.777 30.232 51.366 1.00 7.96 152 ARG A C 1
ATOM 750 O O . ARG A 1 98 ? 30.553 31.254 50.694 1.00 7.50 152 ARG A O 1
ATOM 758 N N . LEU A 1 99 ? 30.473 29.005 50.946 1.00 7.23 153 LEU A N 1
ATOM 759 C CA . LEU A 1 99 ? 29.799 28.771 49.656 1.00 7.60 153 LEU A CA 1
ATOM 760 C C . LEU A 1 99 ? 28.400 29.417 49.601 1.00 7.27 153 LEU A C 1
ATOM 761 O O . LEU A 1 99 ? 27.993 29.934 48.549 1.00 7.69 153 LEU A O 1
ATOM 766 N N . ALA A 1 100 ? 27.701 29.430 50.735 1.00 7.41 154 ALA A N 1
ATOM 767 C CA . ALA A 1 100 ? 26.375 30.089 50.821 1.00 7.51 154 ALA A CA 1
ATOM 768 C C . ALA A 1 100 ? 26.503 31.601 50.674 1.00 8.03 154 ALA A C 1
ATOM 769 O O . ALA A 1 100 ? 25.735 32.247 49.926 1.00 7.79 154 ALA A O 1
ATOM 771 N N . ASP A 1 101 ? 27.453 32.177 51.405 1.00 8.18 155 ASP A N 1
ATOM 772 C CA . ASP A 1 101 ? 27.728 33.604 51.290 1.00 8.50 155 ASP A CA 1
ATOM 773 C C . ASP A 1 101 ? 28.114 33.949 49.839 1.00 8.42 155 ASP A C 1
ATOM 774 O O . ASP A 1 101 ? 27.650 34.952 49.277 1.00 8.66 155 ASP A O 1
ATOM 779 N N . TYR A 1 102 ? 28.946 33.098 49.244 1.00 8.84 156 TYR A N 1
ATOM 780 C CA . TYR A 1 102 ? 29.409 33.281 47.852 1.00 9.75 156 TYR A CA 1
ATOM 781 C C . TYR A 1 102 ? 28.236 33.244 46.881 1.00 9.36 156 TYR A C 1
ATOM 782 O O . TYR A 1 102 ? 28.093 34.137 46.048 1.00 9.56 156 TYR A O 1
ATOM 791 N N . ALA A 1 103 ? 27.398 32.222 47.000 1.00 9.74 157 ALA A N 1
ATOM 792 C CA . ALA A 1 103 ? 26.233 32.059 46.114 1.00 9.90 157 ALA A CA 1
ATOM 793 C C . ALA A 1 103 ? 25.255 33.240 46.227 1.00 10.07 157 ALA A C 1
ATOM 794 O O . ALA A 1 103 ? 24.674 33.696 45.227 1.00 9.62 157 ALA A O 1
ATOM 796 N N . GLU A 1 104 ? 25.070 33.742 47.441 1.00 9.59 158 GLU A N 1
ATOM 797 C CA . GLU A 1 104 ? 24.164 34.866 47.661 1.00 10.14 158 GLU A CA 1
ATOM 798 C C . GLU A 1 104 ? 24.742 36.164 47.062 1.00 10.17 158 GLU A C 1
ATOM 799 O O . GLU A 1 104 ? 24.027 36.970 46.447 1.00 10.73 158 GLU A O 1
ATOM 805 N N . ASN A 1 105 ? 26.035 36.363 47.241 1.00 8.92 159 ASN A N 1
ATOM 806 C CA . ASN A 1 105 ? 26.734 37.487 46.624 1.00 9.39 159 ASN A CA 1
ATOM 807 C C . ASN A 1 105 ? 26.696 37.415 45.087 1.00 8.58 159 ASN A C 1
ATOM 808 O O . ASN A 1 105 ? 26.507 38.433 44.419 1.00 8.36 159 ASN A O 1
ATOM 813 N N . ARG A 1 106 ? 26.854 36.212 44.541 1.00 9.26 160 ARG A N 1
ATOM 814 C CA . ARG A 1 106 ? 26.754 35.970 43.100 1.00 9.42 160 ARG A CA 1
ATOM 815 C C . ARG A 1 106 ? 25.362 36.339 42.562 1.00 9.52 160 ARG A C 1
ATOM 816 O O . ARG A 1 106 ? 25.251 37.046 41.545 1.00 8.51 160 ARG A O 1
ATOM 824 N N . GLN A 1 107 ? 24.311 35.885 43.247 1.00 9.42 161 GLN A N 1
ATOM 825 C CA . GLN A 1 107 ? 22.921 36.233 42.897 1.00 9.41 161 GLN A CA 1
ATOM 826 C C . GLN A 1 107 ? 22.714 37.760 42.856 1.00 9.50 161 GLN A C 1
ATOM 827 O O . GLN A 1 107 ? 22.156 38.314 41.916 1.00 8.69 161 GLN A O 1
ATOM 833 N N . LYS A 1 108 ? 23.173 38.417 43.904 1.00 9.49 162 LYS A N 1
ATOM 834 C CA . LYS A 1 108 ? 23.044 39.888 44.019 1.00 10.06 162 LYS A CA 1
ATOM 835 C C . LYS A 1 108 ? 23.788 40.655 42.933 1.00 10.55 162 LYS A C 1
ATOM 836 O O . LYS A 1 108 ? 23.245 41.578 42.333 1.00 10.35 162 LYS A O 1
ATOM 855 N N . ARG A 1 110 ? 24.856 39.511 40.010 1.00 11.69 164 ARG A N 1
ATOM 856 C CA . ARG A 1 110 ? 24.250 39.208 38.708 1.00 12.73 164 ARG A CA 1
ATOM 857 C C . ARG A 1 110 ? 23.026 40.111 38.469 1.00 12.14 164 ARG A C 1
ATOM 858 O O . ARG A 1 110 ? 22.845 40.668 37.385 1.00 11.55 164 ARG A O 1
ATOM 866 N N . SER A 1 111 ? 22.205 40.262 39.502 1.00 12.36 165 SER A N 1
ATOM 867 C CA . SER A 1 111 ? 21.016 41.105 39.435 1.00 12.53 165 SER A CA 1
ATOM 868 C C . SER A 1 111 ? 21.396 42.587 39.264 1.00 11.92 165 SER A C 1
ATOM 869 O O . SER A 1 111 ? 20.815 43.284 38.426 1.00 12.56 165 SER A O 1
ATOM 872 N N . LYS A 1 112 ? 22.388 43.053 40.017 1.00 11.39 166 LYS A N 1
ATOM 873 C CA . LYS A 1 112 ? 22.865 44.441 39.923 1.00 11.65 166 LYS A CA 1
ATOM 874 C C . LYS A 1 112 ? 23.322 44.776 38.500 1.00 11.47 166 LYS A C 1
ATOM 875 O O . LYS A 1 112 ? 23.008 45.838 37.986 1.00 12.18 166 LYS A O 1
ATOM 881 N N . LEU A 1 113 ? 24.046 43.852 37.870 1.00 10.98 167 LEU A N 1
ATOM 882 C CA . LEU A 1 113 ? 24.532 44.048 36.505 1.00 9.60 167 LEU A CA 1
ATOM 883 C C . LEU A 1 113 ? 23.379 44.294 35.538 1.00 9.89 167 LEU A C 1
ATOM 884 O O . LEU A 1 113 ? 23.395 45.258 34.767 1.00 10.24 167 LEU A O 1
ATOM 889 N N . GLN A 1 114 ? 22.388 43.421 35.609 1.00 10.11 168 GLN A N 1
ATOM 890 C CA . GLN A 1 114 ? 21.352 43.303 34.590 1.00 11.21 168 GLN A CA 1
ATOM 891 C C . GLN A 1 114 ? 20.143 44.205 34.787 1.00 10.62 168 GLN A C 1
ATOM 892 O O . GLN A 1 114 ? 19.370 44.417 33.845 1.00 10.89 168 GLN A O 1
ATOM 898 N N . GLN A 1 115 ? 19.915 44.657 36.017 1.00 11.21 169 GLN A N 1
ATOM 899 C CA . GLN A 1 115 ? 18.708 45.418 36.303 1.00 10.32 169 GLN A CA 1
ATOM 900 C C . GLN A 1 115 ? 18.630 46.705 35.455 1.00 10.73 169 GLN A C 1
ATOM 901 O O . GLN A 1 115 ? 19.630 47.415 35.285 1.00 11.53 169 GLN A O 1
ATOM 907 N N . ALA A 1 116 ? 17.444 46.958 34.899 1.00 10.51 170 ALA A N 1
ATOM 908 C CA . ALA A 1 116 ? 17.168 48.102 34.017 1.00 11.66 170 ALA A CA 1
ATOM 909 C C . ALA A 1 116 ? 17.678 47.936 32.580 1.00 12.04 170 ALA A C 1
ATOM 910 O O . ALA A 1 116 ? 17.445 48.814 31.746 1.00 12.81 170 ALA A O 1
ATOM 912 N N . SER A 1 117 ? 18.327 46.812 32.263 1.00 12.39 171 SER A N 1
ATOM 913 C CA . SER A 1 117 ? 18.817 46.592 30.891 1.00 12.32 171 SER A CA 1
ATOM 914 C C . SER A 1 117 ? 17.654 46.380 29.928 1.00 12.68 171 SER A C 1
ATOM 915 O O . SER A 1 117 ? 17.738 46.764 28.757 1.00 13.56 171 SER A O 1
ATOM 918 N N . GLY B 1 8 ? 15.278 48.511 62.975 1.00 23.53 62 GLY B N 1
ATOM 919 C CA . GLY B 1 8 ? 15.256 47.015 62.958 1.00 22.38 62 GLY B CA 1
ATOM 920 C C . GLY B 1 8 ? 16.414 46.421 62.168 1.00 21.61 62 GLY B C 1
ATOM 921 O O . GLY B 1 8 ? 17.573 46.853 62.317 1.00 22.75 62 GLY B O 1
ATOM 922 N N . ILE B 1 9 ? 16.108 45.432 61.330 1.00 18.89 63 ILE B N 1
ATOM 923 C CA . ILE B 1 9 ? 17.113 44.762 60.514 1.00 17.35 63 ILE B CA 1
ATOM 924 C C . ILE B 1 9 ? 16.767 44.911 59.029 1.00 15.93 63 ILE B C 1
ATOM 925 O O . ILE B 1 9 ? 15.676 45.351 58.677 1.00 15.25 63 ILE B O 1
ATOM 930 N N . SER B 1 10 ? 17.705 44.552 58.165 1.00 14.40 64 SER B N 1
ATOM 931 C CA . SER B 1 10 ? 17.524 44.761 56.738 1.00 13.43 64 SER B CA 1
ATOM 932 C C . SER B 1 10 ? 16.579 43.718 56.152 1.00 12.40 64 SER B C 1
ATOM 933 O O . SER B 1 10 ? 16.339 42.666 56.752 1.00 11.36 64 SER B O 1
ATOM 936 N N . THR B 1 11 ? 16.044 44.034 54.980 1.00 11.41 65 THR B N 1
ATOM 937 C CA . THR B 1 11 ? 15.178 43.123 54.243 1.00 10.70 65 THR B CA 1
ATOM 938 C C . THR B 1 11 ? 15.910 41.810 53.951 1.00 9.98 65 THR B C 1
ATOM 939 O O . THR B 1 11 ? 15.354 40.742 54.204 1.00 9.41 65 THR B O 1
ATOM 943 N N . PRO B 1 12 ? 17.166 41.880 53.449 1.00 9.66 66 PRO B N 1
ATOM 944 C CA . PRO B 1 12 ? 17.898 40.613 53.305 1.00 9.30 66 PRO B CA 1
ATOM 945 C C . PRO B 1 12 ? 18.100 39.834 54.595 1.00 9.40 66 PRO B C 1
ATOM 946 O O . PRO B 1 12 ? 18.034 38.600 54.584 1.00 9.30 66 PRO B O 1
ATOM 950 N N . ASP B 1 13 ? 18.344 40.520 55.702 1.00 9.24 67 ASP B N 1
ATOM 951 C CA . ASP B 1 13 ? 18.613 39.782 56.931 1.00 9.49 67 ASP B CA 1
ATOM 952 C C . ASP B 1 13 ? 17.350 39.160 57.499 1.00 9.35 67 ASP B C 1
ATOM 953 O O . ASP B 1 13 ? 17.402 38.065 58.052 1.00 9.10 67 ASP B O 1
ATOM 958 N N . LEU B 1 14 ? 16.204 39.822 57.355 1.00 9.53 68 LEU B N 1
ATOM 959 C CA . LEU B 1 14 ? 14.944 39.150 57.752 1.00 9.26 68 LEU B CA 1
ATOM 960 C C . LEU B 1 14 ? 14.690 37.909 56.895 1.00 9.10 68 LEU B C 1
ATOM 961 O O . LEU B 1 14 ? 14.308 36.861 57.412 1.00 8.62 68 LEU B O 1
ATOM 966 N N . ALA B 1 15 ? 14.922 38.018 55.589 1.00 8.70 69 ALA B N 1
ATOM 967 C CA . ALA B 1 15 ? 14.753 36.897 54.672 1.00 8.56 69 ALA B CA 1
ATOM 968 C C . ALA B 1 15 ? 15.656 35.720 55.038 1.00 8.57 69 ALA B C 1
ATOM 969 O O . ALA B 1 15 ? 15.228 34.556 54.990 1.00 8.70 69 ALA B O 1
ATOM 971 N N . LEU B 1 16 ? 16.888 36.033 55.415 1.00 8.57 70 LEU B N 1
ATOM 972 C CA . LEU B 1 16 ? 17.863 35.018 55.754 1.00 8.35 70 LEU B CA 1
ATOM 973 C C . LEU B 1 16 ? 17.381 34.252 56.977 1.00 7.82 70 LEU B C 1
ATOM 974 O O . LEU B 1 16 ? 17.244 33.020 56.924 1.00 7.96 70 LEU B O 1
ATOM 979 N N . ILE B 1 17 ? 17.139 34.957 58.089 1.00 7.08 71 ILE B N 1
ATOM 980 C CA . ILE B 1 17 ? 16.785 34.229 59.317 1.00 7.18 71 ILE B CA 1
ATOM 981 C C . ILE B 1 17 ? 15.459 33.508 59.170 1.00 6.99 71 ILE B C 1
ATOM 982 O O . ILE B 1 17 ? 15.279 32.432 59.743 1.00 7.17 71 ILE B O 1
ATOM 987 N N . THR B 1 18 ? 14.526 34.064 58.395 1.00 6.12 72 THR B N 1
ATOM 988 C CA . THR B 1 18 ? 13.215 33.407 58.256 1.00 6.83 72 THR B CA 1
ATOM 989 C C . THR B 1 18 ? 13.344 32.108 57.435 1.00 6.59 72 THR B C 1
ATOM 990 O O . THR B 1 18 ? 12.777 31.070 57.794 1.00 5.75 72 THR B O 1
ATOM 994 N N . ARG B 1 19 ? 14.145 32.166 56.376 1.00 6.80 73 ARG B N 1
ATOM 995 C CA . ARG B 1 19 ? 14.429 30.969 55.569 1.00 7.45 73 ARG B CA 1
ATOM 996 C C . ARG B 1 19 ? 15.159 29.915 56.385 1.00 7.31 73 ARG B C 1
ATOM 997 O O . ARG B 1 19 ? 14.782 28.753 56.378 1.00 6.63 73 ARG B O 1
ATOM 1005 N N . GLN B 1 20 ? 16.170 30.324 57.141 1.00 7.88 74 GLN B N 1
ATOM 1006 C CA . GLN B 1 20 ? 16.915 29.378 57.970 1.00 7.42 74 GLN B CA 1
ATOM 1007 C C . GLN B 1 20 ? 16.007 28.734 59.014 1.00 7.60 74 GLN B C 1
ATOM 1008 O O . GLN B 1 20 ? 16.019 27.513 59.179 1.00 7.58 74 GLN B O 1
ATOM 1014 N N . LEU B 1 21 ? 15.203 29.539 59.705 1.00 7.27 75 LEU B N 1
ATOM 1015 C CA . LEU B 1 21 ? 14.318 28.972 60.731 1.00 8.00 75 LEU B CA 1
ATOM 1016 C C . LEU B 1 21 ? 13.298 28.021 60.074 1.00 7.70 75 LEU B C 1
ATOM 1017 O O . LEU B 1 21 ? 13.037 26.933 60.576 1.00 8.42 75 LEU B O 1
ATOM 1022 N N . ALA B 1 22 ? 12.738 28.410 58.931 1.00 7.00 76 ALA B N 1
ATOM 1023 C CA . ALA B 1 22 ? 11.788 27.550 58.233 1.00 6.85 76 ALA B CA 1
ATOM 1024 C C . ALA B 1 22 ? 12.411 26.216 57.819 1.00 6.88 76 ALA B C 1
ATOM 1025 O O . ALA B 1 22 ? 11.798 25.159 57.955 1.00 6.70 76 ALA B O 1
ATOM 1027 N N . THR B 1 23 ? 13.638 26.275 57.316 1.00 6.98 77 THR B N 1
ATOM 1028 C CA . THR B 1 23 ? 14.347 25.105 56.833 1.00 6.48 77 THR B CA 1
ATOM 1029 C C . THR B 1 23 ? 14.612 24.106 57.949 1.00 6.55 77 THR B C 1
ATOM 1030 O O . THR B 1 23 ? 14.415 22.889 57.800 1.00 6.72 77 THR B O 1
ATOM 1034 N N . LEU B 1 24 ? 15.046 24.626 59.077 1.00 6.37 78 LEU B N 1
ATOM 1035 C CA . LEU B 1 24 ? 15.341 23.792 60.231 1.00 6.72 78 LEU B CA 1
ATOM 1036 C C . LEU B 1 24 ? 14.065 23.199 60.843 1.00 6.27 78 LEU B C 1
ATOM 1037 O O . LEU B 1 24 ? 13.995 22.004 61.081 1.00 7.25 78 LEU B O 1
ATOM 1042 N N . VAL B 1 25 ? 13.056 24.019 61.055 1.00 6.10 79 VAL B N 1
ATOM 1043 C CA . VAL B 1 25 ? 11.814 23.549 61.636 1.00 6.02 79 VAL B CA 1
ATOM 1044 C C . VAL B 1 25 ? 11.158 22.454 60.785 1.00 6.66 79 VAL B C 1
ATOM 1045 O O . VAL B 1 25 ? 10.632 21.471 61.319 1.00 6.80 79 VAL B O 1
ATOM 1049 N N . GLN B 1 26 ? 11.184 22.627 59.466 1.00 6.90 80 GLN B N 1
ATOM 1050 C CA . GLN B 1 26 ? 10.566 21.644 58.570 1.00 7.38 80 GLN B CA 1
ATOM 1051 C C . GLN B 1 26 ? 11.313 20.323 58.516 1.00 7.38 80 GLN B C 1
ATOM 1052 O O . GLN B 1 26 ? 10.734 19.307 58.123 1.00 8.22 80 GLN B O 1
ATOM 1058 N N . SER B 1 27 ? 12.574 20.323 58.950 1.00 7.68 81 SER B N 1
ATOM 1059 C CA . SER B 1 27 ? 13.354 19.086 59.060 1.00 8.57 81 SER B CA 1
ATOM 1060 C C . SER B 1 27 ? 12.979 18.235 60.270 1.00 8.38 81 SER B C 1
ATOM 1061 O O . SER B 1 27 ? 13.424 17.083 60.380 1.00 9.28 81 SER B O 1
ATOM 1064 N N . GLY B 1 28 ? 12.191 18.806 61.178 1.00 8.19 82 GLY B N 1
ATOM 1065 C CA . GLY B 1 28 ? 11.718 18.116 62.366 1.00 8.37 82 GLY B CA 1
ATOM 1066 C C . GLY B 1 28 ? 12.515 18.446 63.617 1.00 8.80 82 GLY B C 1
ATOM 1067 O O . GLY B 1 28 ? 12.245 17.927 64.700 1.00 8.52 82 GLY B O 1
ATOM 1076 N N . PRO B 1 30 ? 13.603 20.252 66.910 1.00 9.35 84 PRO B N 1
ATOM 1077 C CA . PRO B 1 30 ? 12.895 21.051 67.924 1.00 8.78 84 PRO B CA 1
ATOM 1078 C C . PRO B 1 30 ? 13.152 22.534 67.782 1.00 8.28 84 PRO B C 1
ATOM 1079 O O . PRO B 1 30 ? 14.253 22.928 67.478 1.00 8.14 84 PRO B O 1
ATOM 1083 N N . LEU B 1 31 ? 12.131 23.350 68.019 1.00 8.31 85 LEU B N 1
ATOM 1084 C CA . LEU B 1 31 ? 12.227 24.788 67.793 1.00 7.80 85 LEU B CA 1
ATOM 1085 C C . LEU B 1 31 ? 13.412 25.436 68.509 1.00 7.51 85 LEU B C 1
ATOM 1086 O O . LEU B 1 31 ? 14.115 26.242 67.910 1.00 7.53 85 LEU B O 1
ATOM 1091 N N . GLU B 1 32 ? 13.641 25.089 69.778 1.00 7.60 86 GLU B N 1
ATOM 1092 C CA . GLU B 1 32 ? 14.751 25.710 70.517 1.00 7.97 86 GLU B CA 1
ATOM 1093 C C . GLU B 1 32 ? 16.090 25.414 69.845 1.00 8.22 86 GLU B C 1
ATOM 1094 O O . GLU B 1 32 ? 16.984 26.276 69.829 1.00 8.36 86 GLU B O 1
ATOM 1100 N N . GLU B 1 33 ? 16.229 24.205 69.304 1.00 7.68 87 GLU B N 1
ATOM 1101 C CA . GLU B 1 33 ? 17.478 23.796 68.648 1.00 7.90 87 GLU B CA 1
ATOM 1102 C C . GLU B 1 33 ? 17.624 24.565 67.338 1.00 7.59 87 GLU B C 1
ATOM 1103 O O . GLU B 1 33 ? 18.735 25.000 66.960 1.00 7.48 87 GLU B O 1
ATOM 1109 N N . CYS B 1 34 ? 16.511 24.722 66.624 1.00 7.26 88 CYS B N 1
ATOM 1110 C CA . CYS B 1 34 ? 16.503 25.543 65.409 1.00 8.07 88 CYS B CA 1
ATOM 1111 C C . CYS B 1 34 ? 16.972 26.969 65.676 1.00 8.62 88 CYS B C 1
ATOM 1112 O O . CYS B 1 34 ? 17.807 27.517 64.944 1.00 8.77 88 CYS B O 1
ATOM 1115 N N . LEU B 1 35 ? 16.409 27.586 66.709 1.00 8.29 89 LEU B N 1
ATOM 1116 C CA . LEU B 1 35 ? 16.778 28.965 67.078 1.00 8.25 89 LEU B CA 1
ATOM 1117 C C . LEU B 1 35 ? 18.250 29.088 67.465 1.00 8.67 89 LEU B C 1
ATOM 1118 O O . LEU B 1 35 ? 18.903 30.061 67.101 1.00 9.27 89 LEU B O 1
ATOM 1123 N N . ARG B 1 36 ? 18.771 28.099 68.184 1.00 9.18 90 ARG B N 1
ATOM 1124 C CA . ARG B 1 36 ? 20.199 28.065 68.511 1.00 10.05 90 ARG B CA 1
ATOM 1125 C C . ARG B 1 36 ? 21.064 28.101 67.248 1.00 9.75 90 ARG B C 1
ATOM 1126 O O . ARG B 1 36 ? 21.999 28.881 67.158 1.00 10.34 90 ARG B O 1
ATOM 1134 N N . ALA B 1 37 ? 20.761 27.232 66.286 1.00 9.53 91 ALA B N 1
ATOM 1135 C CA . ALA B 1 37 ? 21.491 27.175 65.034 1.00 9.17 91 ALA B CA 1
ATOM 1136 C C . ALA B 1 37 ? 21.458 28.504 64.287 1.00 9.13 91 ALA B C 1
ATOM 1137 O O . ALA B 1 37 ? 22.506 28.984 63.837 1.00 8.79 91 ALA B O 1
ATOM 1139 N N . VAL B 1 38 ? 20.285 29.124 64.157 1.00 9.27 92 VAL B N 1
ATOM 1140 C CA . VAL B 1 38 ? 20.204 30.387 63.405 1.00 9.64 92 VAL B CA 1
ATOM 1141 C C . VAL B 1 38 ? 21.066 31.474 64.112 1.00 9.65 92 VAL B C 1
ATOM 1142 O O . VAL B 1 38 ? 21.815 32.224 63.454 1.00 9.90 92 VAL B O 1
ATOM 1146 N N . ALA B 1 39 ? 21.021 31.496 65.440 1.00 9.90 93 ALA B N 1
ATOM 1147 C CA . ALA B 1 39 ? 21.853 32.392 66.237 1.00 10.09 93 ALA B CA 1
ATOM 1148 C C . ALA B 1 39 ? 23.345 32.178 65.988 1.00 9.84 93 ALA B C 1
ATOM 1149 O O . ALA B 1 39 ? 24.075 33.129 65.712 1.00 10.51 93 ALA B O 1
ATOM 1151 N N . GLU B 1 40 ? 23.785 30.928 66.106 1.00 9.92 94 GLU B N 1
ATOM 1152 C CA . GLU B 1 40 ? 25.198 30.562 65.949 1.00 9.83 94 GLU B CA 1
ATOM 1153 C C . GLU B 1 40 ? 25.729 30.919 64.577 1.00 9.43 94 GLU B C 1
ATOM 1154 O O . GLU B 1 40 ? 26.921 31.160 64.426 1.00 9.43 94 GLU B O 1
ATOM 1160 N N . GLN B 1 41 ? 24.844 30.884 63.581 1.00 8.36 95 GLN B N 1
ATOM 1161 C CA . GLN B 1 41 ? 25.219 31.128 62.194 1.00 8.88 95 GLN B CA 1
ATOM 1162 C C . GLN B 1 41 ? 25.139 32.597 61.750 1.00 9.41 95 GLN B C 1
ATOM 1163 O O . GLN B 1 41 ? 25.460 32.916 60.620 1.00 9.76 95 GLN B O 1
ATOM 1169 N N . SER B 1 42 ? 24.737 33.493 62.637 1.00 10.42 96 SER B N 1
ATOM 1170 C CA . SER B 1 42 ? 24.520 34.889 62.246 1.00 11.33 96 SER B CA 1
ATOM 1171 C C . SER B 1 42 ? 25.819 35.683 62.223 1.00 11.53 96 SER B C 1
ATOM 1172 O O . SER B 1 42 ? 26.604 35.557 63.135 1.00 13.56 96 SER B O 1
ATOM 1175 N N . GLU B 1 43 ? 26.008 36.510 61.193 1.00 11.25 97 GLU B N 1
ATOM 1176 C CA . GLU B 1 43 ? 27.154 37.420 61.072 1.00 11.14 97 GLU B CA 1
ATOM 1177 C C . GLU B 1 43 ? 26.944 38.704 61.848 1.00 10.57 97 GLU B C 1
ATOM 1178 O O . GLU B 1 43 ? 27.904 39.414 62.136 1.00 10.25 97 GLU B O 1
ATOM 1184 N N . LYS B 1 44 ? 25.685 39.017 62.136 1.00 10.27 98 LYS B N 1
ATOM 1185 C CA . LYS B 1 44 ? 25.274 40.295 62.705 1.00 10.15 98 LYS B CA 1
ATOM 1186 C C . LYS B 1 44 ? 25.081 40.153 64.225 1.00 9.68 98 LYS B C 1
ATOM 1187 O O . LYS B 1 44 ? 24.137 39.511 64.666 1.00 8.75 98 LYS B O 1
ATOM 1193 N N . PRO B 1 45 ? 25.988 40.724 65.034 1.00 9.81 99 PRO B N 1
ATOM 1194 C CA . PRO B 1 45 ? 25.830 40.601 66.494 1.00 9.57 99 PRO B CA 1
ATOM 1195 C C . PRO B 1 45 ? 24.436 40.931 67.064 1.00 9.15 99 PRO B C 1
ATOM 1196 O O . PRO B 1 45 ? 23.987 40.251 67.988 1.00 8.15 99 PRO B O 1
ATOM 1200 N N . ARG B 1 46 ? 23.770 41.958 66.537 1.00 9.48 100 ARG B N 1
ATOM 1201 C CA . ARG B 1 46 ? 22.457 42.361 67.051 1.00 9.94 100 ARG B CA 1
ATOM 1202 C C . ARG B 1 46 ? 21.438 41.266 66.813 1.00 9.88 100 ARG B C 1
ATOM 1203 O O . ARG B 1 46 ? 20.532 41.042 67.628 1.00 8.88 100 ARG B O 1
ATOM 1211 N N . ILE B 1 47 ? 21.563 40.620 65.659 1.00 9.81 101 ILE B N 1
ATOM 1212 C CA . ILE B 1 47 ? 20.627 39.571 65.274 1.00 10.31 101 ILE B CA 1
ATOM 1213 C C . ILE B 1 47 ? 20.883 38.335 66.126 1.00 10.62 101 ILE B C 1
ATOM 1214 O O . ILE B 1 47 ? 19.934 37.719 66.616 1.00 11.55 101 ILE B O 1
ATOM 1219 N N . ARG B 1 48 ? 22.162 37.990 66.320 1.00 10.29 102 ARG B N 1
ATOM 1220 C CA . ARG B 1 48 ? 22.533 36.886 67.210 1.00 10.22 102 ARG B CA 1
ATOM 1221 C C . ARG B 1 48 ? 21.956 37.090 68.615 1.00 9.45 102 ARG B C 1
ATOM 1222 O O . ARG B 1 48 ? 21.324 36.201 69.189 1.00 9.24 102 ARG B O 1
ATOM 1230 N N . THR B 1 49 ? 22.134 38.281 69.152 1.00 8.85 103 THR B N 1
ATOM 1231 C CA . THR B 1 49 ? 21.605 38.601 70.475 1.00 8.25 103 THR B CA 1
ATOM 1232 C C . THR B 1 49 ? 20.105 38.377 70.562 1.00 8.64 103 THR B C 1
ATOM 1233 O O . THR B 1 49 ? 19.601 37.801 71.532 1.00 8.62 103 THR B O 1
ATOM 1245 N N . LEU B 1 51 ? 18.191 36.513 68.611 1.00 9.64 105 LEU B N 1
ATOM 1246 C CA . LEU B 1 51 ? 17.836 35.089 68.467 1.00 10.85 105 LEU B CA 1
ATOM 1247 C C . LEU B 1 51 ? 18.155 34.264 69.716 1.00 10.09 105 LEU B C 1
ATOM 1248 O O . LEU B 1 51 ? 17.385 33.373 70.096 1.00 10.16 105 LEU B O 1
ATOM 1253 N N . VAL B 1 52 ? 19.252 34.583 70.389 1.00 10.15 106 VAL B N 1
ATOM 1254 C CA . VAL B 1 52 ? 19.590 33.895 71.628 1.00 9.74 106 VAL B CA 1
ATOM 1255 C C . VAL B 1 52 ? 18.534 34.222 72.693 1.00 10.25 106 VAL B C 1
ATOM 1256 O O . VAL B 1 52 ? 18.089 3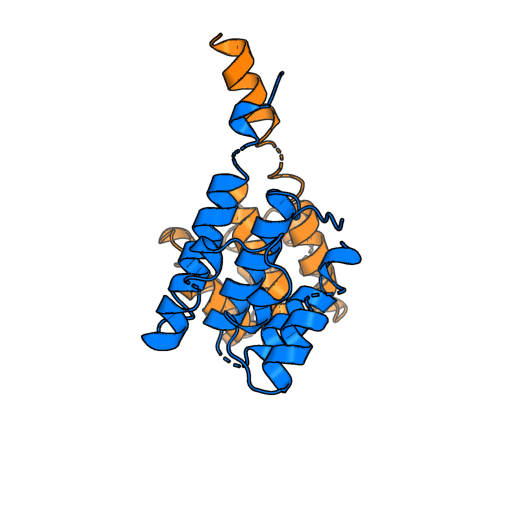3.336 73.435 1.00 11.03 106 VAL B O 1
ATOM 1260 N N . ALA B 1 53 ? 18.119 35.483 72.748 1.00 10.30 107 ALA B N 1
ATOM 1261 C CA . ALA B 1 53 ? 17.121 35.931 73.709 1.00 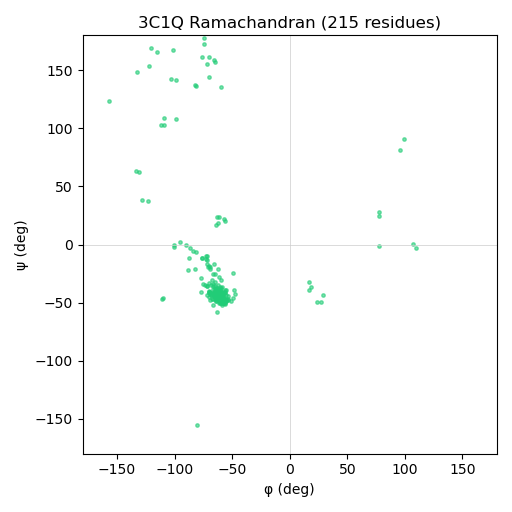9.79 107 ALA B CA 1
ATOM 1262 C C . ALA B 1 53 ? 15.771 35.264 73.445 1.00 9.54 107 ALA B C 1
ATOM 1263 O O . ALA B 1 53 ? 15.116 34.803 74.361 1.00 9.91 107 ALA B O 1
ATOM 1265 N N . VAL B 1 54 ? 15.373 35.216 72.176 1.00 9.10 108 VAL B N 1
ATOM 1266 C CA . VAL B 1 54 ? 14.144 34.539 71.781 1.00 8.75 108 VAL B CA 1
ATOM 1267 C C . VAL B 1 54 ? 14.218 33.046 72.128 1.00 9.14 108 VAL B C 1
ATOM 1268 O O . VAL B 1 54 ? 13.245 32.467 72.653 1.00 8.58 108 VAL B O 1
ATOM 1272 N N . ARG B 1 55 ? 15.355 32.424 71.838 1.00 8.83 109 ARG B N 1
ATOM 1273 C CA . ARG B 1 55 ? 15.555 31.020 72.190 1.00 9.79 109 ARG B CA 1
ATOM 1274 C C . ARG B 1 55 ? 15.421 30.786 73.686 1.00 9.72 109 ARG B C 1
ATOM 1275 O O . ARG B 1 55 ? 14.777 29.819 74.112 1.00 10.46 109 ARG B O 1
ATOM 1283 N N . ALA B 1 56 ? 16.051 31.654 74.477 1.00 9.56 110 ALA B N 1
ATOM 1284 C CA . ALA B 1 56 ? 15.980 31.538 75.929 1.00 9.55 110 ALA B CA 1
ATOM 1285 C C . ALA B 1 56 ? 14.506 31.543 76.361 1.00 9.47 110 ALA B C 1
ATOM 1286 O O . ALA B 1 56 ? 14.065 30.663 77.116 1.00 9.45 110 ALA B O 1
ATOM 1288 N N . LYS B 1 57 ? 13.726 32.476 75.824 1.00 8.39 111 LYS B N 1
ATOM 1289 C CA . LYS B 1 57 ? 12.313 32.582 76.200 1.00 8.71 111 LYS B CA 1
ATOM 1290 C C . LYS B 1 57 ? 11.510 31.343 75.803 1.00 8.22 111 LYS B C 1
ATOM 1291 O O . LYS B 1 57 ? 10.664 30.881 76.564 1.00 8.42 111 LYS B O 1
ATOM 1297 N N . VAL B 1 58 ? 11.789 30.796 74.622 1.00 7.86 112 VAL B N 1
ATOM 1298 C CA . VAL B 1 58 ? 11.098 29.597 74.155 1.00 7.31 112 VAL B CA 1
ATOM 1299 C C . VAL B 1 58 ? 11.398 28.421 75.088 1.00 7.27 112 VAL B C 1
ATOM 1300 O O . VAL B 1 58 ? 10.497 27.665 75.440 1.00 7.39 112 VAL B O 1
ATOM 1304 N N . THR B 1 59 ? 12.653 28.275 75.500 1.00 7.87 113 THR B N 1
ATOM 1305 C CA . THR B 1 59 ? 13.015 27.189 76.432 1.00 8.67 113 THR B CA 1
ATOM 1306 C C . THR B 1 59 ? 12.334 27.373 77.796 1.00 8.55 113 THR B C 1
ATOM 1307 O O . THR B 1 59 ? 12.111 26.391 78.513 1.00 8.22 113 THR B O 1
ATOM 1311 N N . GLU B 1 60 ? 12.001 28.615 78.147 1.00 8.06 114 GLU B N 1
ATOM 1312 C CA . GLU B 1 60 ? 11.313 28.914 79.411 1.00 8.84 114 GLU B CA 1
ATOM 1313 C C . GLU B 1 60 ? 9.787 28.751 79.324 1.00 8.75 114 GLU B C 1
ATOM 1314 O O . GLU B 1 60 ? 9.088 28.856 80.344 1.00 8.17 114 GLU B O 1
ATOM 1320 N N . GLY B 1 61 ? 9.280 28.481 78.119 1.00 8.91 115 GLY B N 1
ATOM 1321 C CA . GLY B 1 61 ? 7.857 28.183 77.900 1.00 9.11 115 GLY B CA 1
ATOM 1322 C C . GLY B 1 61 ? 7.036 29.268 77.219 1.00 9.52 115 GLY B C 1
ATOM 1323 O O . GLY B 1 61 ? 5.828 29.096 76.976 1.00 10.04 115 GLY B O 1
ATOM 1324 N N . TYR B 1 62 ? 7.676 30.380 76.877 1.00 9.47 116 TYR B N 1
ATOM 1325 C CA . TYR B 1 62 ? 7.023 31.390 76.054 1.00 9.39 116 TYR B CA 1
ATOM 1326 C C . TYR B 1 62 ? 6.868 30.855 74.649 1.00 9.92 116 TYR B C 1
ATOM 1327 O O . TYR B 1 62 ? 7.740 30.141 74.156 1.00 10.41 116 TYR B O 1
ATOM 1336 N N . THR B 1 63 ? 5.771 31.197 73.989 1.00 9.57 117 THR B N 1
ATOM 1337 C CA . THR B 1 63 ? 5.632 30.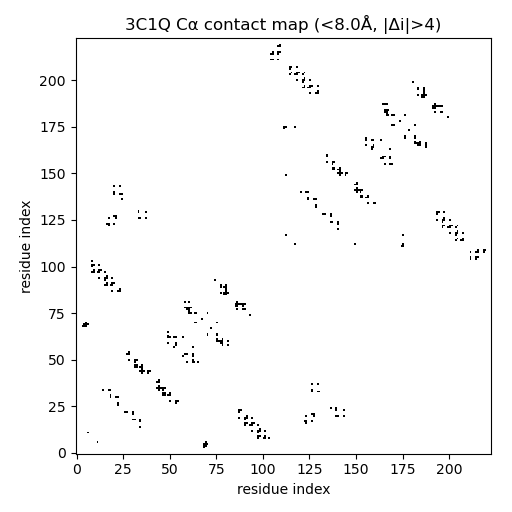835 72.580 1.00 9.67 117 THR B CA 1
ATOM 1338 C C . THR B 1 63 ? 6.595 31.658 71.715 1.00 9.59 117 THR B C 1
ATOM 1339 O O . THR B 1 63 ? 7.127 32.693 72.131 1.00 10.22 117 THR B O 1
ATOM 1343 N N . LEU B 1 64 ? 6.847 31.175 70.515 1.00 10.17 118 LEU B N 1
ATOM 1344 C CA . LEU B 1 64 ? 7.650 31.929 69.581 1.00 10.23 118 LEU B CA 1
ATOM 1345 C C . LEU B 1 64 ? 6.982 33.268 69.279 1.00 10.55 118 LEU B C 1
ATOM 1346 O O . LEU B 1 64 ? 7.632 34.316 69.345 1.00 11.03 118 LEU B O 1
ATOM 1351 N N . SER B 1 65 ? 5.695 33.240 68.955 1.00 11.10 119 SER B N 1
ATOM 1352 C CA . SER B 1 65 ? 4.945 34.473 68.658 1.00 11.15 119 SER B CA 1
ATOM 1353 C C . SER B 1 65 ? 5.012 35.486 69.801 1.00 11.10 119 SER B C 1
ATOM 1354 O O . SER B 1 65 ? 5.187 36.687 69.566 1.00 10.17 119 SER B O 1
ATOM 1357 N N . ASP B 1 66 ? 4.889 35.022 71.044 1.00 10.80 120 ASP B N 1
ATOM 1358 C CA . ASP B 1 66 ? 4.922 35.945 72.179 1.00 11.29 120 ASP B CA 1
ATOM 1359 C C . ASP B 1 66 ? 6.335 36.537 72.320 1.00 11.83 120 ASP B C 1
ATOM 1360 O O . ASP B 1 66 ? 6.503 37.752 72.509 1.00 11.19 120 ASP B O 1
ATOM 1365 N N . SER B 1 67 ? 7.338 35.675 72.188 1.00 11.60 121 SER B N 1
ATOM 1366 C CA . SER B 1 67 ? 8.752 36.087 72.274 1.00 12.26 121 SER B CA 1
ATOM 1367 C C . SER B 1 67 ? 9.116 37.129 71.201 1.00 12.43 121 SER B C 1
ATOM 1368 O O . SER B 1 67 ? 9.765 38.126 71.499 1.00 12.19 121 SER B O 1
ATOM 1371 N N . LEU B 1 68 ? 8.653 36.918 69.969 1.00 11.99 122 LEU B N 1
ATOM 1372 C CA . LEU B 1 68 ? 8.958 37.853 68.869 1.00 11.83 122 LEU B CA 1
ATOM 1373 C C . LEU B 1 68 ? 8.393 39.245 69.121 1.00 11.70 122 LEU B C 1
ATOM 1374 O O . LEU B 1 68 ?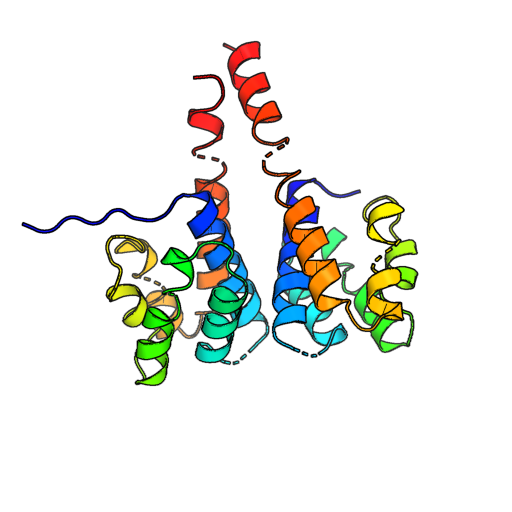 8.837 40.213 68.505 1.00 11.53 122 LEU B O 1
ATOM 1379 N N . GLY B 1 69 ? 7.395 39.336 70.002 1.00 11.62 123 GLY B N 1
ATOM 1380 C CA . GLY B 1 69 ? 6.785 40.600 70.361 1.00 12.02 123 GLY B CA 1
ATOM 1381 C C . GLY B 1 69 ? 7.706 41.559 71.089 1.00 12.67 123 GLY B C 1
ATOM 1382 O O . GLY B 1 69 ? 7.406 42.746 71.184 1.00 13.23 123 GLY B O 1
ATOM 1383 N N . ASP B 1 70 ? 8.815 41.048 71.621 1.00 13.09 124 ASP B N 1
ATOM 1384 C CA . ASP B 1 70 ? 9.870 41.913 72.154 1.00 13.55 124 ASP B CA 1
ATOM 1385 C C . ASP B 1 70 ? 10.671 42.660 71.058 1.00 13.78 124 ASP B C 1
ATOM 1386 O O . ASP B 1 70 ? 11.447 43.563 71.371 1.00 13.75 124 ASP B O 1
ATOM 1391 N N . TYR B 1 71 ? 10.483 42.301 69.788 1.00 13.75 125 TYR B N 1
ATOM 1392 C CA . TYR B 1 71 ? 11.167 42.964 68.668 1.00 14.00 125 TYR B CA 1
ATOM 1393 C C . TYR B 1 71 ? 10.171 43.285 67.550 1.00 14.66 125 TYR B C 1
ATOM 1394 O O . TYR B 1 71 ? 10.304 42.773 66.432 1.00 15.37 125 TYR B O 1
ATOM 1403 N N . PRO B 1 72 ? 9.187 44.156 67.839 1.00 15.56 126 PRO B N 1
ATOM 1404 C CA . PRO B 1 72 ? 8.110 44.488 66.905 1.00 15.46 126 PRO B CA 1
ATOM 1405 C C . PRO B 1 72 ? 8.608 45.331 65.728 1.00 16.04 126 PRO B C 1
ATOM 1406 O O . PRO B 1 72 ? 7.950 45.393 64.686 1.00 16.38 126 PRO B O 1
ATOM 1410 N N . HIS B 1 73 ? 9.766 45.960 65.914 1.00 16.24 127 HIS B N 1
ATOM 1411 C CA . HIS B 1 73 ? 10.510 46.646 64.863 1.00 16.37 127 HIS B CA 1
ATOM 1412 C C . HIS B 1 73 ? 11.185 45.702 63.843 1.00 16.03 127 HIS B C 1
ATOM 1413 O O . HIS B 1 73 ? 11.609 46.145 62.778 1.00 16.93 127 HIS B O 1
ATOM 1420 N N . VAL B 1 74 ? 11.258 44.408 64.161 1.00 14.72 128 VAL B N 1
ATOM 1421 C CA . VAL B 1 74 ? 11.827 43.404 63.260 1.00 14.26 128 VAL B CA 1
ATOM 1422 C C . VAL B 1 74 ? 10.745 42.477 62.744 1.00 14.03 128 VAL B C 1
ATOM 1423 O O . VAL B 1 74 ? 10.696 42.186 61.551 1.00 13.96 128 VAL B O 1
ATOM 1427 N N . PHE B 1 75 ? 9.903 41.995 63.665 1.00 13.71 129 PHE B N 1
ATOM 1428 C CA . PHE B 1 75 ? 8.803 41.093 63.355 1.00 13.47 129 PHE B CA 1
ATOM 1429 C C . PHE B 1 75 ? 7.486 41.840 63.513 1.00 13.26 129 PHE B C 1
ATOM 1430 O O . PHE B 1 75 ? 7.028 42.092 64.634 1.00 12.58 129 PHE B O 1
ATOM 1438 N N . ASP B 1 76 ? 6.884 42.229 62.393 1.00 13.07 130 ASP B N 1
ATOM 1439 C CA . ASP B 1 76 ? 5.693 43.077 62.453 1.00 12.67 130 ASP B CA 1
ATOM 1440 C C . ASP B 1 76 ? 4.448 42.293 62.887 1.00 12.47 130 ASP B C 1
ATOM 1441 O O . ASP B 1 76 ? 4.503 41.088 63.127 1.00 11.39 130 ASP B O 1
ATOM 1446 N N . GLU B 1 77 ? 3.328 42.998 63.016 1.00 12.78 131 GLU B N 1
ATOM 1447 C CA . GLU B 1 77 ? 2.095 42.387 63.489 1.00 13.64 131 GLU B CA 1
ATOM 1448 C C . GLU B 1 77 ? 1.668 41.204 62.617 1.00 13.20 131 GLU B C 1
ATOM 1449 O O . GLU B 1 77 ? 1.236 40.173 63.137 1.00 12.89 131 GLU B O 1
ATOM 1455 N N . LEU B 1 78 ? 1.809 41.334 61.302 1.00 12.57 132 LEU B N 1
ATOM 1456 C CA . LEU B 1 78 ? 1.459 40.228 60.407 1.00 12.49 132 LEU B CA 1
ATOM 1457 C C . LEU B 1 78 ? 2.355 39.022 60.655 1.00 12.00 132 LEU B C 1
ATOM 1458 O O . LEU B 1 78 ? 1.879 37.902 60.752 1.00 12.29 132 LEU B O 1
ATOM 1463 N N . PHE B 1 79 ? 3.657 39.260 60.760 1.00 11.58 133 PHE B N 1
ATOM 1464 C CA . PHE B 1 79 ? 4.608 38.172 60.958 1.00 10.85 133 PHE B CA 1
ATOM 1465 C C . PHE B 1 79 ? 4.227 37.418 62.233 1.00 10.42 133 PHE B C 1
ATOM 1466 O O . PHE B 1 79 ? 4.093 36.197 62.233 1.00 11.15 133 PHE B O 1
ATOM 1474 N N . ARG B 1 80 ? 4.032 38.159 63.318 1.00 10.46 134 ARG B N 1
ATOM 1475 C CA . ARG B 1 80 ? 3.794 37.547 64.620 1.00 11.11 134 ARG B CA 1
ATOM 1476 C C . ARG B 1 80 ? 2.428 36.888 64.675 1.00 11.31 134 ARG B C 1
ATOM 1477 O O . ARG B 1 80 ? 2.264 35.833 65.305 1.00 11.62 134 ARG B O 1
ATOM 1485 N N . SER B 1 81 ? 1.462 37.480 63.970 1.00 11.29 135 SER B N 1
ATOM 1486 C CA . SER B 1 81 ? 0.132 36.890 63.856 1.00 11.57 135 SER B CA 1
ATOM 1487 C C . SER B 1 81 ? 0.161 35.551 63.139 1.00 10.77 135 SER B C 1
ATOM 1488 O O . SER B 1 81 ? -0.499 34.610 63.576 1.00 11.81 135 SER B O 1
ATOM 1499 N N . VAL B 1 83 ? 2.787 33.454 62.875 1.00 10.05 137 VAL B N 1
ATOM 1500 C CA . VAL B 1 83 ? 3.448 32.521 63.790 1.00 10.09 137 VAL B CA 1
ATOM 1501 C C . VAL B 1 83 ? 2.465 32.013 64.854 1.00 9.59 137 VAL B C 1
ATOM 1502 O O . VAL B 1 83 ? 2.361 30.803 65.088 1.00 10.06 137 VAL B O 1
ATOM 1506 N N . ALA B 1 84 ? 1.755 32.935 65.494 1.00 10.68 138 ALA B N 1
ATOM 1507 C CA . ALA B 1 84 ? 0.698 32.585 66.452 1.00 11.01 138 ALA B CA 1
ATOM 1508 C C . ALA B 1 84 ? -0.301 31.591 65.875 1.00 11.52 138 ALA B C 1
ATOM 1509 O O . ALA B 1 84 ? -0.641 30.611 66.539 1.00 12.13 138 ALA B O 1
ATOM 1511 N N . ALA B 1 85 ? -0.797 31.848 64.662 1.00 11.85 139 ALA B N 1
ATOM 1512 C CA . ALA B 1 85 ? -1.762 30.924 64.028 1.00 11.68 139 ALA B CA 1
ATOM 1513 C C . ALA B 1 85 ? -1.145 29.542 63.849 1.00 11.40 139 ALA B C 1
ATOM 1514 O O . ALA B 1 85 ? -1.791 28.545 64.131 1.00 11.79 139 ALA B O 1
ATOM 1516 N N . GLY B 1 86 ? 0.106 29.483 63.392 1.00 10.95 140 GLY B N 1
ATOM 1517 C CA . GLY B 1 86 ? 0.814 28.209 63.246 1.00 11.30 140 GLY B CA 1
ATOM 1518 C C . GLY B 1 86 ? 1.019 27.457 64.559 1.00 11.30 140 GLY B C 1
ATOM 1519 O O . GLY B 1 86 ? 0.772 26.244 64.643 1.00 10.90 140 GLY B O 1
ATOM 1520 N N . GLU B 1 87 ? 1.463 28.160 65.598 1.00 11.60 141 GLU B N 1
ATOM 1521 C CA . GLU B 1 87 ? 1.682 27.523 66.890 1.00 12.32 141 GLU B CA 1
ATOM 1522 C C . GLU B 1 87 ? 0.363 26.997 67.443 1.00 12.53 141 GLU B C 1
ATOM 1523 O O . GLU B 1 87 ? 0.285 25.867 67.889 1.00 12.87 141 GLU B O 1
ATOM 1529 N N . LYS B 1 88 ? -0.679 27.812 67.390 1.00 13.05 142 LYS B N 1
ATOM 1530 C CA . LYS B 1 88 ? -1.985 27.399 67.908 1.00 13.56 142 LYS B CA 1
ATOM 1531 C C . LYS B 1 88 ? -2.524 26.132 67.207 1.00 13.15 142 LYS B C 1
ATOM 1532 O O . LYS B 1 88 ? -3.073 25.232 67.862 1.00 12.40 142 LYS B O 1
ATOM 1538 N N . SER B 1 89 ? -2.349 26.074 65.890 1.00 12.28 143 SER B N 1
ATOM 1539 C CA . SER B 1 89 ? -2.911 25.007 65.046 1.00 11.85 143 SER B CA 1
ATOM 1540 C C . SER B 1 89 ? -2.029 23.763 64.921 1.00 11.56 143 SER B C 1
ATOM 1541 O O . SER B 1 89 ? -2.477 22.732 64.413 1.00 10.89 143 SER B O 1
ATOM 1544 N N . GLY B 1 90 ? -0.783 23.848 65.373 1.00 11.28 144 GLY B N 1
ATOM 1545 C CA . GLY B 1 90 ? 0.173 22.757 65.197 1.00 11.90 144 GLY B CA 1
ATOM 1546 C C . GLY B 1 90 ? 0.732 22.707 63.786 1.00 12.29 144 GLY B C 1
ATOM 1547 O O . GLY B 1 90 ? 1.122 21.646 63.297 1.00 12.77 144 GLY B O 1
ATOM 1548 N N . HIS B 1 91 ? 0.775 23.867 63.138 1.00 12.16 145 HIS B N 1
ATOM 1549 C CA . HIS B 1 91 ? 1.324 23.985 61.781 1.00 12.32 145 HIS B CA 1
ATOM 1550 C C . HIS B 1 91 ? 2.372 25.080 61.649 1.00 11.96 145 HIS B C 1
ATOM 1551 O O . HIS B 1 91 ? 2.470 25.737 60.615 1.00 11.23 145 HIS B O 1
ATOM 1558 N N . LEU B 1 92 ? 3.206 25.238 62.668 1.00 11.63 146 LEU B N 1
ATOM 1559 C CA . LEU B 1 92 ? 4.256 26.265 62.606 1.00 11.22 146 LEU B CA 1
ATOM 1560 C C . LEU B 1 92 ? 5.165 26.030 61.410 1.00 11.39 146 LEU B C 1
ATOM 1561 O O . LEU B 1 92 ? 5.625 26.980 60.758 1.00 9.53 146 LEU B O 1
ATOM 1566 N N . ASP B 1 93 ? 5.414 24.760 61.108 1.00 10.65 147 ASP B N 1
ATOM 1567 C CA . ASP B 1 93 ? 6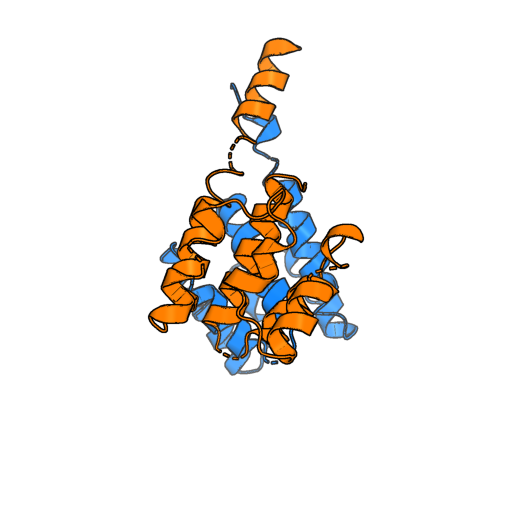.314 24.402 60.025 1.00 11.62 147 ASP B CA 1
ATOM 1568 C C . ASP B 1 93 ? 5.897 25.024 58.680 1.00 11.50 147 ASP B C 1
ATOM 1569 O O . ASP B 1 93 ? 6.697 25.681 58.025 1.00 10.96 147 ASP B O 1
ATOM 1574 N N . SER B 1 94 ? 4.636 24.858 58.300 1.00 11.15 148 SER B N 1
ATOM 1575 C CA . SER B 1 94 ? 4.171 25.380 57.004 1.00 11.23 148 SER B CA 1
ATOM 1576 C C . SER B 1 94 ? 3.979 26.901 57.017 1.00 11.12 148 SER B C 1
ATOM 1577 O O . SER B 1 94 ? 4.168 27.542 55.987 1.00 10.91 148 SER B O 1
ATOM 1580 N N . VAL B 1 95 ? 3.568 27.459 58.151 1.00 10.93 149 VAL B N 1
ATOM 1581 C CA . VAL B 1 95 ? 3.467 28.914 58.303 1.00 11.14 149 VAL B CA 1
ATOM 1582 C C . VAL B 1 95 ? 4.848 29.556 58.172 1.00 10.16 149 VAL B C 1
ATOM 1583 O O . VAL B 1 95 ? 5.000 30.553 57.457 1.00 10.22 149 VAL B O 1
ATOM 1587 N N . LEU B 1 96 ? 5.867 28.958 58.801 1.00 9.18 150 LEU B N 1
ATOM 1588 C CA . LEU B 1 96 ? 7.230 29.469 58.639 1.00 8.36 150 LEU B CA 1
ATOM 1589 C C . LEU B 1 96 ? 7.670 29.415 57.179 1.00 8.67 150 LEU B C 1
ATOM 1590 O O . LEU B 1 96 ? 8.301 30.356 56.677 1.00 8.28 150 LEU B O 1
ATOM 1595 N N . 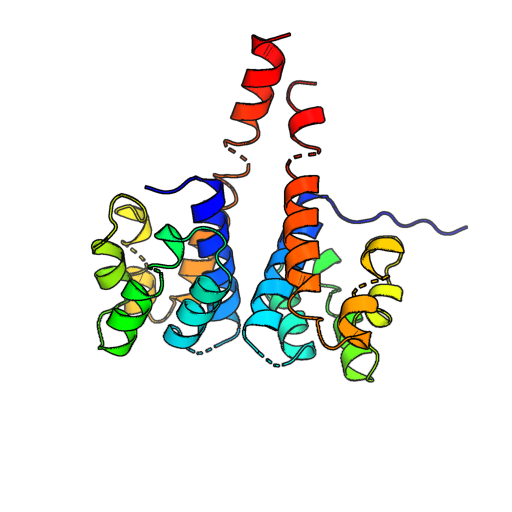GLU B 1 97 ? 7.359 28.324 56.496 1.00 8.39 151 GLU B N 1
ATOM 1596 C CA . GLU B 1 97 ? 7.692 28.211 55.069 1.00 9.08 151 GLU B CA 1
ATOM 1597 C C . GLU B 1 97 ? 7.082 29.383 54.301 1.00 8.22 151 GLU B C 1
ATOM 1598 O O . GLU B 1 97 ? 7.750 30.018 53.472 1.00 9.20 151 GLU B O 1
ATOM 1604 N N . ARG B 1 98 ? 5.803 29.654 54.546 1.00 8.02 152 ARG B N 1
ATOM 1605 C CA . ARG B 1 98 ? 5.131 30.771 53.863 1.00 8.14 152 ARG B CA 1
ATOM 1606 C C . ARG B 1 98 ? 5.750 32.117 54.219 1.00 7.73 152 ARG B C 1
ATOM 1607 O O . ARG B 1 98 ? 5.884 32.993 53.346 1.00 7.54 152 ARG B O 1
ATOM 1615 N N . LEU B 1 99 ? 6.151 32.288 55.483 1.00 7.11 153 LEU B N 1
ATOM 1616 C CA . LEU B 1 99 ? 6.807 33.533 55.895 1.00 6.85 153 LEU B CA 1
ATOM 1617 C C . LEU B 1 99 ? 8.180 33.673 55.206 1.00 6.58 153 LEU B C 1
ATOM 1618 O O . LEU B 1 99 ? 8.564 34.754 54.779 1.00 6.43 153 LEU B O 1
ATOM 1623 N N . ALA B 1 100 ? 8.890 32.562 55.073 1.00 6.71 154 ALA B N 1
ATOM 1624 C CA . ALA B 1 100 ? 10.172 32.534 54.370 1.00 6.88 154 ALA B CA 1
ATOM 1625 C C . ALA B 1 100 ? 10.014 32.906 52.885 1.00 7.26 154 ALA B C 1
ATOM 1626 O O . ALA B 1 100 ? 10.776 33.750 52.340 1.00 6.91 154 ALA B O 1
ATOM 1628 N N . ASP B 1 101 ? 9.033 32.293 52.226 1.00 7.09 155 ASP B N 1
ATOM 1629 C CA . ASP B 1 101 ? 8.729 32.582 50.825 1.00 7.28 155 ASP B CA 1
ATOM 1630 C C . ASP B 1 101 ? 8.388 34.040 50.656 1.00 7.71 155 ASP B C 1
ATOM 1631 O O . ASP B 1 101 ? 8.849 34.688 49.716 1.00 7.62 155 ASP B O 1
ATOM 1636 N N . TYR B 1 102 ? 7.568 34.546 51.574 1.00 8.24 156 TYR B N 1
ATOM 1637 C CA . TYR B 1 102 ? 7.104 35.951 51.541 1.00 8.45 156 TYR B CA 1
ATOM 1638 C C . TYR B 1 102 ? 8.296 36.895 51.715 1.00 8.65 156 TYR B C 1
ATOM 1639 O O . TYR B 1 102 ? 8.492 37.822 50.934 1.00 7.10 156 TYR B O 1
ATOM 1648 N N . ALA B 1 103 ? 9.115 36.609 52.715 1.00 8.06 157 ALA B N 1
ATOM 1649 C CA . ALA B 1 103 ? 10.282 37.431 53.000 1.00 8.35 157 ALA B CA 1
ATOM 1650 C C . ALA B 1 103 ? 11.319 37.380 51.867 1.00 8.54 157 ALA B C 1
ATOM 1651 O O . ALA B 1 103 ? 11.929 38.417 51.535 1.00 7.35 157 ALA B O 1
ATOM 1653 N N . GLU B 1 104 ? 11.509 36.198 51.267 1.00 8.89 158 GLU B N 1
ATOM 1654 C CA A GLU B 1 104 ? 12.421 36.006 50.127 0.60 8.96 158 GLU B CA 1
ATOM 1655 C CA B GLU B 1 104 ? 12.464 36.086 50.165 0.40 8.46 158 GLU B CA 1
ATOM 1656 C C . GLU B 1 104 ? 11.966 36.829 48.931 1.00 8.66 158 GLU B C 1
ATOM 1657 O O . GLU B 1 104 ? 12.755 37.525 48.282 1.00 8.48 158 GLU B O 1
ATOM 1668 N N . ASN B 1 105 ? 10.682 36.710 48.630 1.00 8.39 159 ASN B N 1
ATOM 1669 C CA . ASN B 1 105 ? 10.062 37.434 47.527 1.00 8.67 159 ASN B CA 1
ATOM 1670 C C . ASN B 1 105 ? 10.235 38.926 47.712 1.00 8.24 159 ASN B C 1
ATOM 1671 O O . ASN B 1 105 ? 10.599 39.626 46.771 1.00 7.98 159 ASN B O 1
ATOM 1676 N N . ARG B 1 106 ? 9.966 39.408 48.926 1.00 8.04 160 ARG B N 1
ATOM 1677 C CA . ARG B 1 106 ? 10.080 40.822 49.240 1.00 8.60 160 ARG B CA 1
ATOM 1678 C C . ARG B 1 106 ? 11.525 41.299 49.003 1.00 8.08 160 ARG B C 1
ATOM 1679 O O . ARG B 1 106 ? 11.754 42.334 48.380 1.00 7.78 160 ARG B O 1
ATOM 1687 N N . GLN B 1 107 ? 12.490 40.539 49.500 1.00 8.43 161 GLN B N 1
ATOM 1688 C CA . GLN B 1 107 ? 13.904 40.851 49.294 1.00 9.11 161 GLN B CA 1
ATOM 1689 C C . GLN B 1 107 ? 14.258 40.914 47.806 1.00 8.64 161 GLN B C 1
ATOM 1690 O O . GLN B 1 107 ? 14.944 41.836 47.358 1.00 8.15 161 GLN B O 1
ATOM 1696 N N . LYS B 1 108 ? 13.801 39.931 47.043 1.00 8.91 162 LYS B N 1
ATOM 1697 C CA . LYS B 1 108 ? 14.132 39.867 45.626 1.00 9.24 162 LYS B CA 1
ATOM 1698 C C . LYS B 1 108 ? 13.560 41.050 44.869 1.00 8.89 162 LYS B C 1
ATOM 1699 O O . LYS B 1 108 ? 14.272 41.719 44.110 1.00 8.01 162 LYS B O 1
ATOM 1718 N N . ARG B 1 110 ? 12.420 43.928 46.056 1.00 7.63 164 ARG B N 1
ATOM 1719 C CA . ARG B 1 110 ? 12.924 45.219 46.560 1.00 7.79 164 ARG B CA 1
ATOM 1720 C C . ARG B 1 110 ? 14.373 45.440 46.159 1.00 7.80 164 ARG B C 1
ATOM 1721 O O . ARG B 1 110 ? 14.749 46.551 45.750 1.00 8.66 164 ARG B O 1
ATOM 1729 N N . SER B 1 111 ? 15.187 44.382 46.204 1.00 7.35 165 SER B N 1
ATOM 1730 C CA A SER B 1 111 ? 16.580 44.507 45.813 0.60 7.47 165 SER B CA 1
ATOM 1731 C CA B SER B 1 111 ? 16.588 44.502 45.804 0.40 7.09 165 SER B CA 1
ATOM 1732 C C . SER B 1 111 ? 16.679 44.893 44.329 1.00 7.62 165 SER B C 1
ATOM 1733 O O . SER B 1 111 ? 17.505 45.716 43.949 1.00 7.82 165 SER B O 1
ATOM 1738 N N . LYS B 1 112 ? 15.823 44.303 43.496 1.00 7.55 166 LYS B N 1
ATOM 1739 C CA . LYS B 1 112 ? 15.826 44.601 42.081 1.00 8.49 166 LYS B CA 1
ATOM 1740 C C . LYS B 1 112 ? 15.406 46.051 41.832 1.00 8.91 166 LYS B C 1
ATOM 1741 O O . LYS B 1 112 ? 15.996 46.724 41.000 1.00 8.73 166 LYS B O 1
ATOM 1747 N N . LEU B 1 113 ? 14.402 46.548 42.552 1.00 8.80 167 LEU B N 1
ATOM 1748 C CA . LEU B 1 113 ? 14.038 47.972 42.436 1.00 8.72 167 LEU B CA 1
ATOM 1749 C C . LEU B 1 113 ? 15.184 48.859 42.850 1.00 8.90 167 LEU B C 1
ATOM 1750 O O . LEU B 1 113 ? 15.455 49.872 42.196 1.00 8.85 167 LEU B O 1
ATOM 1755 N N . GLN B 1 114 ? 15.851 48.500 43.937 1.00 8.43 168 GLN B N 1
ATOM 1756 C CA . GLN B 1 114 ? 16.990 49.266 44.411 1.00 8.94 168 GLN B CA 1
ATOM 1757 C C . GLN B 1 114 ? 18.071 49.350 43.332 1.00 8.43 168 GLN B C 1
ATOM 1758 O O . GLN B 1 114 ? 18.580 50.436 43.032 1.00 7.96 168 GLN B O 1
ATOM 1764 N N . GLN B 1 115 ? 18.413 48.205 42.743 1.00 7.94 169 GLN B N 1
ATOM 1765 C CA . GLN B 1 115 ? 19.485 48.142 41.740 1.00 7.17 169 GLN B CA 1
ATOM 1766 C C . GLN B 1 115 ? 19.099 48.866 40.458 1.00 6.95 169 GLN B C 1
ATOM 1767 O O . GLN B 1 115 ? 19.903 49.588 39.870 1.00 7.26 169 GLN B O 1
ATOM 1773 N N . ALA B 1 116 ? 17.855 48.684 40.038 1.00 6.94 170 ALA B N 1
ATOM 1774 C CA . ALA B 1 116 ? 17.358 49.359 38.838 1.00 7.94 170 ALA B CA 1
ATOM 1775 C C . ALA B 1 116 ? 17.351 50.867 39.053 1.00 8.34 170 ALA B C 1
ATOM 1776 O O . ALA B 1 116 ? 17.697 51.622 38.145 1.00 8.29 170 ALA B O 1
ATOM 1778 N N . SER B 1 117 ? 16.968 51.299 40.257 1.00 8.25 171 SER B N 1
ATOM 1779 C CA . SER B 1 117 ? 16.979 52.728 40.590 1.00 8.44 171 SER B CA 1
ATOM 1780 C C . SER B 1 117 ? 18.375 53.305 40.575 1.00 8.51 171 SER B C 1
ATOM 1781 O O . SER B 1 117 ? 18.608 54.361 40.000 1.00 9.49 171 SER B O 1
ATOM 1784 N N . GLU B 1 118 ? 19.302 52.619 41.230 1.00 8.09 172 GLU B N 1
ATOM 1785 C CA . GLU B 1 118 ? 20.706 52.981 41.147 1.00 8.46 172 GLU B CA 1
ATOM 1786 C C . GLU B 1 118 ? 21.218 53.075 39.718 1.00 8.12 172 GLU B C 1
ATOM 1787 O O . GLU B 1 118 ? 21.873 54.045 39.328 1.00 8.18 172 GLU B O 1
ATOM 1793 N N . ASN B 1 119 ? 20.912 52.065 38.924 1.00 7.45 173 ASN B N 1
ATOM 1794 C CA . ASN B 1 119 ? 21.456 51.991 37.577 1.00 7.56 173 ASN B CA 1
ATOM 1795 C C . ASN B 1 119 ? 20.950 53.129 36.704 1.00 7.45 173 ASN B C 1
ATOM 1796 O O . ASN B 1 119 ? 21.739 53.766 36.029 1.00 8.03 173 ASN B O 1
ATOM 1801 N N . LEU B 1 120 ? 19.646 53.395 36.732 1.00 6.86 174 LEU B N 1
ATOM 1802 C CA . LEU B 1 120 ? 19.056 54.435 35.878 1.00 6.50 174 LEU B CA 1
ATOM 1803 C C . LEU B 1 120 ? 19.327 55.829 36.404 1.00 7.18 174 LEU B C 1
ATOM 1804 O O . LEU B 1 120 ? 19.604 56.758 35.644 1.00 6.27 174 LEU B O 1
ATOM 1809 N N . TYR B 1 121 ? 19.234 55.999 37.717 1.00 7.83 175 TYR B N 1
ATOM 1810 C CA . TYR B 1 121 ? 19.401 57.345 38.288 1.00 7.74 175 TYR B CA 1
ATOM 1811 C C . TYR B 1 121 ? 20.812 57.908 38.129 1.00 9.24 175 TYR B C 1
ATOM 1812 O O . TYR B 1 121 ? 20.972 59.125 37.966 1.00 9.73 175 TYR B O 1
ATOM 1821 N N . PHE B 1 122 ? 21.824 57.051 38.217 1.00 10.36 176 PHE B N 1
ATOM 1822 C CA . PHE B 1 122 ? 23.212 57.520 38.240 1.00 11.06 176 PHE B CA 1
ATOM 1823 C C . PHE B 1 122 ? 23.893 57.386 36.872 1.00 12.21 176 PHE B C 1
ATOM 1824 O O . PHE B 1 122 ? 25.054 57.768 36.706 1.00 12.20 176 PHE B O 1
ATOM 1832 N N . GLN B 1 123 ? 23.176 56.867 35.880 1.00 12.88 177 GLN B N 1
ATOM 1833 C CA . GLN B 1 123 ? 23.776 56.674 34.562 1.00 13.55 177 GLN B CA 1
ATOM 1834 C C . GLN B 1 123 ? 23.993 57.989 33.846 1.00 14.17 177 GLN B C 1
ATOM 1835 O O . GLN B 1 123 ? 23.538 59.041 34.302 1.00 14.71 177 GLN B O 1
#

Secondary structure (DSSP, 8-state):
--------HHHHHHHHHHHHHHHHT--HHHHHHHHHHT-S-HHHH--HHHHHHHHTT--HHHHHTT-TTTS-HHHH--HHHHHHT-HHHHHHHHHHHHHHHH--HHHHTT-/---HHHHHHHHHHHHHHHHT--HHHHHHHHHHT-S-HHHH--HHHHHHHHTT--HHHHHTT-TTTS-HHHH--HHHHHHT-HHHHHHHHHHHHHHHH--HHHHHHHHHHH--

Sequence (223 aa):
FAFKRGISTPDLALITRQLATLVQSGPLEECLRAVAEQSEKPRIRTLVAVRAKVTEGYTLSSDSLGDYPHVFDELFRSVAAGEKSGHLDDSVLERLADYAENRQKRSKLQQASGISTPDLALITRQLATLVQSGPLEECLRAVAEQSEKPRIRTLVAVRAKVTEGYTLSDSLGDYPHVFDELFRSVAAGEKSGHLDSVLERLADYAEENRQKRSSKLQQASENLYFQ

Foldseek 3Di:
DDDDAADDLVVQLQLLVQLLVVVLVPDSLVSLQVSLVPDPDPVSNCSVQLSVVVVVPDQSLVSCVVPCNHQPPVNSVCVVCVVVVNVNVVSVVSSVVSVVVNCVCVVPPPD/DDDLVVLLVLLVQQLVVVLVPDNLVSLQVSLVPDPDVVSNVSVQLSVVVVVPDQSLRSCVVPCVSQPPVNSVCVVCVVVVNNNVSSVVVSVVSVVVCVVVVVVVVCVVVVVD

CATH classification: 1.20.81.30